Protein AF-A0A1E1WRV1-F1 (afdb_monomer)

InterPro domains:
  IPR008139 Saposin B type domain [PS50015] (84-168)
  IPR008139 Saposin B type domain [SM00741] (86-164)
  IPR011001 Saposin-like [SSF47862] (85-167)

Sequence (232 aa):
DDWNVTTAPRNEEPLFLPSNFTHKLPPTANETELIAHMAALKRNYSRLLWDSDKSTNLPLFVEKALKLLNLKQVYYEVEHSVMSKVSCTACKAGAGLLQHYIKLGKSKEEINKMIYQFCVSLKIQSARVCEGITRLFGTEVIYVLKRVTIGPDEICSFVIGDACGDVYNPYHEWEVAFPPVPKPTIEPLQAPMDKAPTFKVLQISDTHFDPYYAEGANAECNEPLCCRASSE

pLDDT: mean 78.04, std 18.12, range [34.97, 96.31]

Organism: Pectinophora gossypiella (NCBI:txid13191)

Nearest PDB structures (foldseek):
  5fic-assembly4_D  TM=6.895E-01  e=6.424E-05  Mus musculus
  5fi9-assembly1_A  TM=4.432E-01  e=1.055E-03  Mus musculus
  1sn6-assembly1_A  TM=4.834E-01  e=1.802E-01  Homo sapiens

Structure (mmCIF, N/CA/C/O backbone):
data_AF-A0A1E1WRV1-F1
#
_entry.id   AF-A0A1E1WRV1-F1
#
loop_
_atom_site.group_PDB
_atom_site.id
_atom_site.type_symbol
_atom_site.label_atom_id
_atom_site.label_alt_id
_atom_site.label_comp_id
_atom_site.label_asym_id
_atom_site.label_entity_id
_atom_site.label_seq_id
_atom_site.pdbx_PDB_ins_code
_atom_site.Cartn_x
_atom_site.Cartn_y
_atom_site.Cartn_z
_atom_site.occupancy
_atom_site.B_iso_or_equiv
_atom_site.auth_seq_id
_atom_site.auth_comp_id
_atom_site.auth_asym_id
_atom_site.auth_atom_id
_atom_site.pdbx_PDB_model_num
ATOM 1 N N . ASP A 1 1 ? -2.638 -11.072 -44.018 1.00 47.41 1 ASP A N 1
ATOM 2 C CA . ASP A 1 1 ? -1.554 -11.312 -43.050 1.00 47.41 1 ASP A CA 1
ATOM 3 C C . ASP A 1 1 ? -0.920 -12.671 -43.297 1.00 47.41 1 ASP A C 1
ATOM 5 O O . ASP A 1 1 ? -1.309 -13.657 -42.690 1.00 47.41 1 ASP A O 1
ATOM 9 N N . ASP A 1 2 ? 0.043 -12.725 -44.220 1.00 51.59 2 ASP A N 1
ATOM 10 C CA . ASP A 1 2 ? 0.758 -13.953 -44.615 1.00 51.59 2 ASP A CA 1
ATOM 11 C C . ASP A 1 2 ? 2.046 -14.138 -43.795 1.00 51.59 2 ASP A C 1
ATOM 13 O O . ASP A 1 2 ? 3.133 -14.375 -44.325 1.00 51.59 2 ASP A O 1
ATOM 17 N N . TRP A 1 3 ? 1.954 -13.961 -42.476 1.00 45.44 3 TRP A N 1
ATOM 18 C CA . TRP A 1 3 ? 3.110 -14.124 -41.600 1.00 45.44 3 TRP A CA 1
ATOM 19 C C . TRP A 1 3 ? 3.314 -15.606 -41.267 1.00 45.44 3 TRP A C 1
ATOM 21 O O . TRP A 1 3 ? 2.541 -16.200 -40.518 1.00 45.44 3 TRP A O 1
ATOM 31 N N . ASN A 1 4 ? 4.368 -16.206 -41.827 1.00 54.84 4 ASN A N 1
ATOM 32 C CA . ASN A 1 4 ? 4.751 -17.591 -41.571 1.00 54.84 4 ASN A CA 1
ATOM 33 C C . ASN A 1 4 ? 6.066 -17.658 -40.776 1.00 54.84 4 ASN A C 1
ATOM 35 O O . ASN A 1 4 ? 7.136 -17.277 -41.251 1.00 54.84 4 ASN A O 1
ATOM 39 N N . VAL A 1 5 ? 5.997 -18.196 -39.556 1.00 54.97 5 VAL A N 1
ATOM 40 C CA . VAL A 1 5 ? 7.135 -18.322 -38.628 1.00 54.97 5 VAL A CA 1
ATOM 41 C C . VAL A 1 5 ? 8.272 -19.210 -39.163 1.00 54.97 5 VAL A C 1
ATOM 43 O O . VAL A 1 5 ? 9.385 -19.186 -38.629 1.00 54.97 5 VAL A O 1
ATOM 46 N N . THR A 1 6 ? 8.021 -20.008 -40.206 1.00 60.28 6 THR A N 1
ATOM 47 C CA . THR A 1 6 ? 9.015 -20.917 -40.795 1.00 60.28 6 THR A CA 1
ATOM 48 C C . THR A 1 6 ? 9.851 -20.293 -41.910 1.00 60.28 6 THR A C 1
ATOM 50 O O . THR A 1 6 ? 10.854 -20.890 -42.284 1.00 60.28 6 THR A O 1
ATOM 53 N N . THR A 1 7 ? 9.473 -19.130 -42.454 1.00 57.50 7 THR A N 1
ATOM 54 C CA . THR A 1 7 ? 10.117 -18.557 -43.656 1.00 57.50 7 THR A CA 1
ATOM 55 C C . THR A 1 7 ? 11.122 -17.442 -43.365 1.00 57.50 7 THR A C 1
ATOM 57 O O . THR A 1 7 ? 11.807 -16.989 -44.279 1.00 57.50 7 THR A O 1
ATOM 60 N N . ALA A 1 8 ? 11.245 -16.989 -42.114 1.00 53.78 8 ALA A N 1
ATOM 61 C CA . ALA A 1 8 ? 12.262 -16.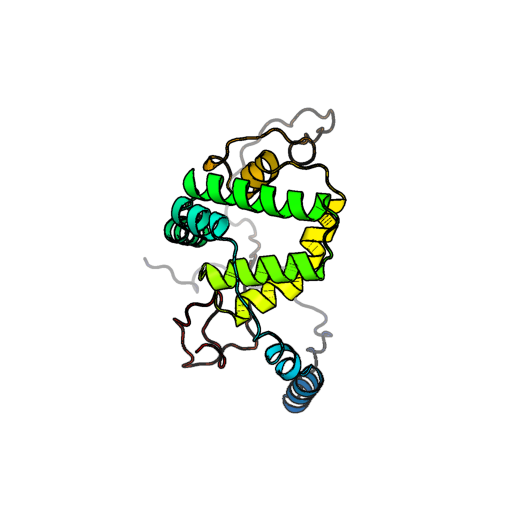011 -41.733 1.00 53.78 8 ALA A CA 1
ATOM 62 C C . ALA A 1 8 ? 13.636 -16.696 -41.584 1.00 53.78 8 ALA A C 1
ATOM 64 O O . ALA A 1 8 ? 13.713 -17.706 -40.878 1.00 53.78 8 ALA A O 1
ATOM 65 N N . PRO A 1 9 ? 14.724 -16.161 -42.178 1.00 52.59 9 PRO A N 1
ATOM 66 C CA . PRO A 1 9 ? 16.069 -16.678 -41.953 1.00 52.59 9 PRO A CA 1
ATOM 67 C C . PRO A 1 9 ? 16.394 -16.558 -40.462 1.00 52.59 9 PRO A C 1
ATOM 69 O O . PRO A 1 9 ? 16.554 -15.464 -39.920 1.00 52.59 9 PRO A O 1
ATOM 72 N N . ARG A 1 10 ? 16.421 -17.697 -39.769 1.00 55.97 10 ARG A N 1
ATOM 73 C CA . ARG A 1 10 ? 16.893 -17.785 -38.391 1.00 55.97 10 ARG A CA 1
ATOM 74 C C . ARG A 1 10 ? 18.400 -17.993 -38.462 1.00 55.97 10 ARG A C 1
ATOM 76 O O . ARG A 1 10 ? 18.855 -18.814 -39.250 1.00 55.97 10 ARG A O 1
ATOM 83 N N . ASN A 1 11 ? 19.169 -17.300 -37.624 1.00 51.38 11 ASN A N 1
ATOM 84 C CA . ASN A 1 11 ? 20.437 -17.881 -37.189 1.00 51.38 11 ASN A CA 1
ATOM 85 C C . ASN A 1 11 ? 20.065 -19.209 -36.515 1.00 51.38 11 ASN A C 1
ATOM 87 O O . ASN A 1 11 ? 19.487 -19.204 -35.428 1.00 51.38 11 ASN A O 1
ATOM 91 N N . GLU A 1 12 ? 20.254 -20.319 -37.229 1.00 55.88 12 GLU A N 1
ATOM 92 C CA . GLU A 1 12 ? 19.939 -21.671 -36.747 1.00 55.88 12 GLU A CA 1
ATOM 93 C C . GLU A 1 12 ? 20.900 -22.101 -35.640 1.00 55.88 12 GLU A C 1
ATOM 95 O O . GLU A 1 12 ? 20.563 -22.945 -34.813 1.00 55.88 12 GLU A O 1
ATOM 100 N N . GLU A 1 13 ? 22.061 -21.453 -35.570 1.00 56.25 13 GLU A N 1
ATOM 101 C CA . GLU A 1 13 ? 23.016 -21.627 -34.493 1.00 56.25 13 GLU A CA 1
ATOM 102 C C . GLU A 1 13 ? 22.776 -20.576 -33.402 1.00 56.25 13 GLU A C 1
ATOM 104 O O . GLU A 1 13 ? 22.938 -19.370 -33.639 1.00 56.25 13 GLU A O 1
ATOM 109 N N . PRO A 1 14 ? 22.372 -20.990 -32.190 1.00 56.09 14 PRO A N 1
ATOM 110 C CA . PRO A 1 14 ? 22.325 -20.074 -31.069 1.00 56.09 14 PRO A CA 1
ATOM 111 C C . PRO A 1 14 ? 23.757 -19.620 -30.745 1.00 56.09 14 PRO A C 1
ATOM 113 O O . PRO A 1 14 ? 24.638 -20.443 -30.513 1.00 56.09 14 PRO A O 1
ATOM 116 N N . LEU A 1 15 ? 23.977 -18.300 -30.670 1.00 56.47 15 LEU A N 1
ATOM 117 C CA . LEU A 1 15 ? 25.248 -17.684 -30.235 1.00 56.47 15 LEU A CA 1
ATOM 118 C C . LEU A 1 15 ? 25.742 -18.219 -28.878 1.00 56.47 15 LEU A C 1
ATOM 120 O O . LEU A 1 15 ? 26.930 -18.154 -28.578 1.00 56.47 15 LEU A O 1
ATOM 124 N N . PHE A 1 16 ? 24.823 -18.756 -28.074 1.00 49.81 16 PHE A N 1
ATOM 125 C CA . PHE A 1 16 ? 25.100 -19.511 -26.864 1.00 49.81 16 PHE A CA 1
ATOM 126 C C . PHE A 1 16 ? 24.517 -20.914 -26.992 1.00 49.81 16 PHE A C 1
ATOM 128 O O . PHE A 1 16 ? 23.3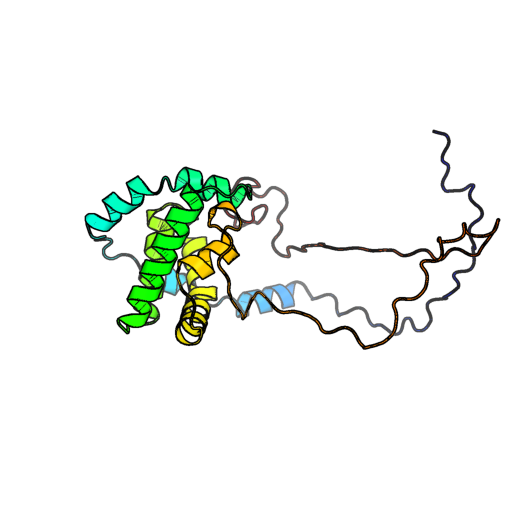02 -21.101 -26.935 1.00 49.81 16 PHE A O 1
ATOM 135 N N . LEU A 1 17 ? 25.390 -21.910 -27.107 1.00 62.19 17 LEU A N 1
ATOM 136 C CA . LEU A 1 17 ? 25.021 -23.299 -26.877 1.00 62.19 17 LEU A CA 1
ATOM 137 C C . LEU A 1 17 ? 24.972 -23.518 -25.359 1.00 62.19 17 LEU A C 1
ATOM 139 O O . LEU A 1 17 ? 26.001 -23.330 -24.697 1.00 62.19 17 LEU A O 1
ATOM 143 N N . PRO A 1 18 ? 23.815 -23.892 -24.780 1.00 60.12 18 PRO A N 1
ATOM 144 C CA . PRO A 1 18 ? 23.755 -24.285 -23.382 1.00 60.12 18 PRO A CA 1
ATOM 145 C C . PRO A 1 18 ? 24.758 -25.419 -23.163 1.00 60.12 18 PRO A C 1
ATOM 147 O O . PRO A 1 18 ? 24.666 -26.482 -23.775 1.00 60.12 18 PRO A O 1
ATOM 150 N N . SER A 1 19 ? 25.753 -25.167 -22.325 1.00 67.69 19 SER A N 1
ATOM 151 C CA . SER A 1 19 ? 26.746 -26.147 -21.898 1.00 67.69 19 SER A CA 1
ATOM 152 C C . SER A 1 19 ? 26.619 -26.310 -20.387 1.00 67.69 19 SER A C 1
ATOM 154 O O . SER A 1 19 ? 26.141 -25.406 -19.705 1.00 67.69 19 SER A O 1
ATOM 156 N N . ASN A 1 20 ? 26.991 -27.480 -19.863 1.00 58.69 20 ASN A N 1
ATOM 157 C CA . ASN A 1 20 ? 26.715 -27.882 -18.479 1.00 58.69 20 ASN A CA 1
ATOM 158 C C . ASN A 1 20 ? 25.215 -27.942 -18.128 1.00 58.69 20 ASN A C 1
ATOM 160 O O . ASN A 1 20 ? 24.709 -27.191 -17.297 1.00 58.69 20 ASN A O 1
ATOM 164 N N . PHE A 1 21 ? 24.529 -28.973 -18.631 1.00 62.78 21 PHE A N 1
ATOM 165 C CA . PHE A 1 21 ? 23.282 -29.486 -18.036 1.00 62.78 21 PHE A CA 1
ATOM 166 C C . PHE A 1 21 ? 23.540 -30.197 -16.688 1.00 62.78 21 PHE A C 1
ATOM 168 O O . PHE A 1 21 ? 22.979 -31.248 -16.397 1.00 62.78 21 PHE A O 1
ATOM 175 N N . THR A 1 22 ? 24.446 -29.662 -15.868 1.00 60.47 22 THR A N 1
ATOM 176 C CA . THR A 1 22 ? 24.806 -30.202 -14.549 1.00 60.47 22 THR A CA 1
ATOM 177 C C . THR A 1 22 ? 23.826 -29.771 -13.465 1.00 60.47 22 THR A C 1
ATOM 179 O O . THR A 1 22 ? 23.917 -30.246 -12.331 1.00 60.47 22 THR A O 1
ATOM 182 N N . HIS A 1 23 ? 22.863 -28.908 -13.805 1.00 57.75 23 HIS A N 1
ATOM 183 C CA . HIS A 1 23 ? 21.713 -28.650 -12.960 1.00 57.75 23 HIS A CA 1
ATOM 184 C C . HIS A 1 23 ? 20.927 -29.949 -12.787 1.00 57.75 23 HIS A C 1
ATOM 186 O O . HIS A 1 23 ? 20.134 -30.348 -13.639 1.00 57.75 23 HIS A O 1
ATOM 192 N N . LYS A 1 24 ? 21.124 -30.602 -11.638 1.00 62.03 24 LYS A N 1
ATOM 193 C CA . LYS A 1 24 ? 20.093 -31.480 -11.100 1.00 62.03 24 LYS A CA 1
ATOM 194 C C . LYS A 1 24 ? 18.839 -30.628 -10.976 1.00 62.03 24 LYS A C 1
ATOM 196 O O . LYS A 1 24 ? 18.858 -29.607 -10.284 1.00 62.03 24 LYS A O 1
ATOM 201 N N . LEU A 1 25 ? 17.773 -31.048 -11.656 1.00 55.47 25 LEU A N 1
ATOM 202 C CA . LEU A 1 25 ? 16.438 -30.566 -11.337 1.00 55.47 25 LEU A CA 1
ATOM 203 C C . LEU A 1 25 ? 16.276 -30.667 -9.812 1.00 55.47 25 LEU A C 1
ATOM 205 O O . LEU A 1 25 ? 16.745 -31.657 -9.228 1.00 55.47 25 LEU A O 1
ATOM 209 N N . PRO A 1 26 ? 15.683 -29.657 -9.152 1.00 52.34 26 PRO A N 1
ATOM 210 C CA . PRO A 1 26 ? 15.318 -29.814 -7.756 1.00 52.34 26 PRO A CA 1
ATOM 211 C C . PRO A 1 26 ? 14.536 -31.126 -7.627 1.00 52.34 26 PRO A C 1
ATOM 213 O O . PRO A 1 26 ? 13.773 -31.457 -8.544 1.00 52.34 26 PRO A O 1
ATOM 216 N N . PRO A 1 27 ? 14.773 -31.915 -6.563 1.00 55.94 27 PRO A N 1
ATOM 217 C CA . PRO A 1 27 ? 14.038 -33.152 -6.369 1.00 55.94 27 PRO A CA 1
ATOM 218 C C . PRO A 1 27 ? 12.554 -32.838 -6.534 1.00 55.94 27 PRO A C 1
ATOM 220 O O . PRO A 1 27 ? 12.055 -31.892 -5.922 1.00 55.94 27 PRO A O 1
ATOM 223 N N . THR A 1 28 ? 11.870 -33.583 -7.405 1.00 52.59 28 THR A N 1
ATOM 224 C CA . THR A 1 28 ? 10.409 -33.581 -7.437 1.00 52.59 28 THR A CA 1
ATOM 225 C C . THR A 1 28 ? 9.978 -33.830 -6.008 1.00 52.59 28 THR A C 1
ATOM 227 O O . THR A 1 28 ? 10.295 -34.894 -5.467 1.00 52.59 28 THR A O 1
ATOM 230 N N . ALA A 1 29 ? 9.372 -32.824 -5.373 1.00 51.41 29 ALA A N 1
ATOM 231 C CA . ALA A 1 29 ? 8.861 -32.983 -4.028 1.00 51.41 29 ALA A CA 1
ATOM 232 C C . ALA A 1 29 ? 7.961 -34.212 -4.077 1.00 51.41 29 ALA A C 1
ATOM 234 O O . ALA A 1 29 ? 7.006 -34.251 -4.853 1.00 51.41 29 ALA A O 1
ATOM 235 N N . ASN A 1 30 ? 8.330 -35.255 -3.335 1.00 58.69 30 ASN A N 1
ATOM 236 C CA . ASN A 1 30 ? 7.461 -36.402 -3.197 1.00 58.69 30 ASN A CA 1
ATOM 237 C C . ASN A 1 30 ? 6.176 -35.829 -2.595 1.00 58.69 30 ASN A C 1
ATOM 239 O O . ASN A 1 30 ? 6.245 -35.199 -1.539 1.00 58.69 30 ASN A O 1
ATOM 243 N N . GLU A 1 31 ? 5.041 -35.929 -3.290 1.00 59.19 31 GLU A N 1
ATOM 244 C CA . GLU A 1 31 ? 3.797 -35.259 -2.876 1.00 59.19 31 GLU A CA 1
ATOM 245 C C . GLU A 1 31 ? 3.469 -35.573 -1.412 1.00 59.19 31 GLU A C 1
ATOM 247 O O . GLU A 1 31 ? 3.010 -34.717 -0.664 1.00 59.19 31 GLU A O 1
ATOM 252 N N . THR A 1 32 ? 3.829 -36.775 -0.966 1.00 61.16 32 THR A N 1
ATOM 253 C CA . THR A 1 32 ? 3.736 -37.226 0.425 1.00 61.16 32 THR A CA 1
ATOM 254 C C . THR A 1 32 ? 4.588 -36.423 1.413 1.00 61.16 32 THR A C 1
ATOM 256 O O . THR A 1 32 ? 4.124 -36.159 2.518 1.00 61.16 32 THR A O 1
ATOM 259 N N . GLU A 1 33 ? 5.794 -35.994 1.044 1.00 63.47 33 GLU A N 1
ATOM 260 C CA . GLU A 1 33 ? 6.686 -35.187 1.884 1.00 63.47 33 GLU A CA 1
ATOM 261 C C . GLU A 1 33 ? 6.249 -33.717 1.920 1.00 63.47 33 GLU A C 1
ATOM 263 O O . GLU A 1 33 ? 6.252 -33.110 2.988 1.00 63.47 33 GLU A O 1
ATOM 268 N N . LEU A 1 34 ? 5.765 -33.168 0.797 1.00 60.75 34 LEU A N 1
ATOM 269 C CA . LEU A 1 34 ? 5.137 -31.842 0.760 1.00 60.75 34 LEU A CA 1
ATOM 270 C C . LEU A 1 34 ? 3.867 -31.819 1.620 1.00 60.75 34 LEU A C 1
ATOM 272 O O . LEU A 1 34 ? 3.713 -30.940 2.464 1.00 60.75 34 LEU A O 1
ATOM 276 N N . ILE A 1 35 ? 2.993 -32.819 1.474 1.00 58.47 35 ILE A N 1
ATOM 277 C CA . ILE A 1 35 ? 1.776 -32.963 2.282 1.00 58.47 35 ILE A CA 1
ATOM 278 C C . ILE A 1 35 ? 2.128 -33.161 3.762 1.00 58.47 35 ILE A C 1
ATOM 280 O O . ILE A 1 35 ? 1.486 -32.557 4.622 1.00 58.47 35 ILE A O 1
ATOM 284 N N . ALA A 1 36 ? 3.165 -33.938 4.085 1.00 62.53 36 ALA A N 1
ATOM 285 C CA . ALA A 1 36 ? 3.636 -34.113 5.458 1.00 62.53 36 ALA A CA 1
ATOM 286 C C . ALA A 1 36 ? 4.232 -32.820 6.041 1.00 62.53 36 ALA A C 1
ATOM 288 O O . ALA A 1 36 ? 3.945 -32.480 7.188 1.00 62.53 36 ALA A O 1
ATOM 289 N N . HIS A 1 37 ? 4.997 -32.057 5.255 1.00 58.31 37 HIS A N 1
ATOM 290 C CA . HIS A 1 37 ? 5.556 -30.770 5.667 1.00 58.31 37 HIS A CA 1
ATOM 291 C C . HIS A 1 37 ? 4.454 -29.717 5.844 1.00 58.31 37 HIS A C 1
ATOM 293 O O . HIS A 1 37 ? 4.471 -28.950 6.804 1.00 58.31 37 HIS A O 1
ATOM 299 N N . MET A 1 38 ? 3.432 -29.723 4.985 1.00 53.94 38 MET A N 1
ATOM 300 C CA . MET A 1 38 ? 2.230 -28.899 5.136 1.00 53.94 38 MET A CA 1
ATOM 301 C C . MET A 1 38 ? 1.396 -29.322 6.352 1.00 53.94 38 MET A C 1
ATOM 303 O O . MET A 1 38 ? 0.871 -28.463 7.057 1.00 53.94 38 MET A O 1
ATOM 307 N N . ALA A 1 39 ? 1.311 -30.621 6.655 1.00 58.03 39 ALA A N 1
ATOM 308 C CA . ALA A 1 39 ? 0.660 -31.134 7.859 1.00 58.03 39 ALA A CA 1
ATOM 309 C C . ALA A 1 39 ? 1.433 -30.772 9.139 1.00 58.03 39 ALA A C 1
ATOM 311 O O . ALA A 1 39 ? 0.809 -30.436 10.142 1.00 58.03 39 ALA A O 1
ATOM 312 N N . ALA A 1 40 ? 2.769 -30.760 9.102 1.00 55.34 40 ALA A N 1
ATOM 313 C CA . ALA A 1 40 ? 3.616 -30.287 10.199 1.00 55.34 40 ALA A CA 1
ATOM 314 C C . ALA A 1 40 ? 3.555 -28.755 10.368 1.00 55.34 40 ALA A C 1
ATOM 316 O O . ALA A 1 40 ? 3.615 -28.245 11.487 1.00 55.34 40 ALA A O 1
ATOM 317 N N . LEU A 1 41 ? 3.371 -28.018 9.265 1.00 50.88 41 LEU A N 1
ATOM 318 C CA . LEU A 1 41 ? 3.139 -26.570 9.241 1.00 50.88 41 LEU A CA 1
ATOM 319 C C . LEU A 1 41 ? 1.696 -26.168 9.571 1.00 50.88 41 LEU A C 1
ATOM 321 O O . LEU A 1 41 ? 1.441 -24.969 9.727 1.00 50.88 41 LEU A O 1
ATOM 325 N N . LYS A 1 42 ? 0.764 -27.119 9.760 1.00 43.78 42 LYS A N 1
ATOM 326 C CA . LYS A 1 42 ? -0.523 -26.853 10.421 1.00 43.78 42 LYS A CA 1
ATOM 327 C C . LYS A 1 42 ? -0.266 -26.503 11.889 1.00 43.78 42 LYS A C 1
ATOM 329 O O . LYS A 1 42 ? -0.570 -27.260 12.809 1.00 43.78 42 LYS A O 1
ATOM 334 N N . ARG A 1 43 ? 0.236 -25.291 12.134 1.00 49.34 43 ARG A N 1
ATOM 335 C CA . ARG A 1 43 ? -0.050 -24.594 13.384 1.00 49.34 43 ARG A CA 1
ATOM 336 C C . ARG A 1 43 ? -1.564 -24.588 13.531 1.00 49.34 43 ARG A C 1
ATOM 338 O O . ARG A 1 43 ? -2.294 -24.273 12.595 1.00 49.34 43 ARG A O 1
ATOM 345 N N . ASN A 1 44 ? -2.022 -25.000 14.703 1.00 42.50 44 ASN A N 1
ATOM 346 C CA . ASN A 1 44 ? -3.428 -25.188 15.019 1.00 42.50 44 ASN A CA 1
ATOM 347 C C . ASN A 1 44 ? -4.114 -23.811 15.169 1.00 42.50 44 ASN A C 1
ATOM 349 O O . ASN A 1 44 ? -4.450 -23.390 16.274 1.00 42.50 44 ASN A O 1
ATOM 353 N N . TYR A 1 45 ? -4.284 -23.080 14.059 1.00 41.91 45 TYR A N 1
ATOM 354 C CA . TYR A 1 45 ? -5.007 -21.800 13.986 1.00 41.91 45 TYR A CA 1
ATOM 355 C C . TYR A 1 45 ? -6.458 -21.934 14.470 1.00 41.91 45 TYR A C 1
ATOM 357 O O . TYR A 1 45 ? -7.044 -20.977 14.964 1.00 41.91 45 TYR A O 1
ATOM 365 N N . SER A 1 46 ? -6.988 -23.156 14.443 1.00 40.00 46 SER A N 1
ATOM 366 C CA . SER A 1 46 ? -8.268 -23.570 15.011 1.00 40.00 46 SER A CA 1
ATOM 367 C C . SER A 1 46 ? -8.439 -23.172 16.482 1.00 40.00 46 SER A C 1
ATOM 369 O O . SER A 1 46 ? -9.553 -22.883 16.889 1.00 40.00 4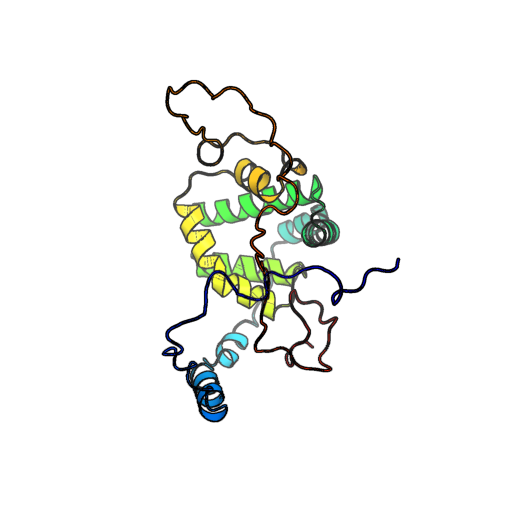6 SER A O 1
ATOM 371 N N . ARG A 1 47 ? -7.371 -23.127 17.297 1.00 39.72 47 ARG A N 1
ATOM 372 C CA . ARG A 1 47 ? -7.476 -22.694 18.708 1.00 39.72 47 ARG A CA 1
ATOM 373 C C . ARG A 1 47 ? -7.468 -21.177 18.897 1.00 39.72 47 ARG A C 1
ATOM 375 O O . ARG A 1 47 ? -7.936 -20.720 19.930 1.00 39.72 47 ARG A O 1
ATOM 382 N N . LEU A 1 48 ? -6.963 -20.410 17.929 1.00 40.09 48 LEU A N 1
ATOM 383 C CA . LEU A 1 48 ? -6.959 -18.943 17.991 1.00 40.09 48 LEU A CA 1
ATOM 384 C C . LEU A 1 48 ? -8.318 -18.356 17.569 1.00 40.09 48 LEU A C 1
ATOM 386 O O . LEU A 1 48 ? -8.719 -17.309 18.063 1.00 40.09 48 LEU A O 1
ATOM 390 N N . LEU A 1 49 ? -9.050 -19.082 16.718 1.00 42.50 49 LEU A N 1
ATOM 391 C CA . LEU A 1 49 ? -10.370 -18.708 16.201 1.00 42.50 49 LEU A CA 1
ATOM 392 C C . LEU A 1 49 ? -11.507 -18.767 17.241 1.00 42.50 49 LEU A C 1
ATOM 394 O O . LEU A 1 49 ? -12.560 -18.185 17.011 1.00 42.50 49 LEU A O 1
ATOM 398 N N . TRP A 1 50 ? -11.318 -19.442 18.382 1.00 35.16 50 TRP A N 1
ATOM 399 C CA . TRP A 1 50 ? -12.397 -19.694 19.352 1.00 35.16 50 TRP A CA 1
ATOM 400 C C . TRP A 1 50 ? -12.445 -18.742 20.558 1.00 35.16 50 TRP A C 1
ATOM 402 O O . TRP A 1 50 ? -13.349 -18.876 21.377 1.00 35.16 50 TRP A O 1
ATOM 412 N N . ASP A 1 51 ? -11.530 -17.772 20.675 1.00 34.97 51 ASP A N 1
ATOM 413 C CA . ASP A 1 51 ? -11.453 -16.889 21.859 1.00 34.97 51 ASP A CA 1
ATOM 414 C C . ASP A 1 51 ? -11.916 -15.436 21.602 1.00 34.97 51 ASP A C 1
ATOM 416 O O . ASP A 1 51 ? -11.775 -14.565 22.459 1.00 34.97 51 ASP A O 1
ATOM 420 N N . SER A 1 52 ? -12.485 -15.136 20.423 1.00 36.62 52 SER A N 1
ATOM 421 C CA . SER A 1 52 ? -12.893 -13.762 20.063 1.00 36.62 52 SER A CA 1
ATOM 422 C C . SER A 1 52 ? -14.367 -13.426 20.333 1.00 36.62 52 SER A C 1
ATOM 424 O O . SER A 1 52 ? -14.757 -12.263 20.176 1.00 36.62 52 SER A O 1
ATOM 426 N N . ASP A 1 53 ? -15.188 -14.372 20.786 1.00 39.69 53 ASP A N 1
ATOM 427 C CA . ASP A 1 53 ? -16.583 -14.090 21.133 1.00 39.69 53 ASP A CA 1
ATOM 428 C C . ASP A 1 53 ? -16.693 -13.545 22.558 1.00 39.69 53 ASP A C 1
ATOM 430 O O . ASP A 1 53 ? -17.050 -14.249 23.503 1.00 39.69 53 ASP A O 1
ATOM 434 N N . LYS A 1 54 ? -16.386 -12.251 22.711 1.00 36.28 54 LYS A N 1
ATOM 435 C CA . LYS A 1 54 ? -17.002 -11.384 23.728 1.00 36.28 54 LYS A CA 1
ATOM 436 C C . LYS A 1 54 ? -16.777 -9.896 23.423 1.00 36.28 54 LYS A C 1
ATOM 438 O O . LYS A 1 54 ? -15.657 -9.390 23.453 1.00 36.28 54 LYS A O 1
ATOM 443 N N . SER A 1 55 ? -17.918 -9.239 23.197 1.00 37.22 55 SER A N 1
ATOM 444 C CA . SER A 1 55 ? -18.232 -7.803 23.276 1.00 37.22 55 SER A CA 1
ATOM 445 C C . SER A 1 55 ? -17.626 -6.836 22.242 1.00 37.22 55 SER A C 1
ATOM 447 O O . SER A 1 55 ? -16.612 -6.173 22.450 1.00 37.22 55 SER A O 1
ATOM 449 N N . THR A 1 56 ? -18.376 -6.603 21.164 1.00 42.09 56 THR A N 1
ATOM 450 C CA . THR A 1 56 ? -18.325 -5.357 20.384 1.00 42.09 56 THR A CA 1
ATOM 451 C C . THR A 1 56 ? -19.261 -4.318 21.009 1.00 42.09 56 THR A C 1
ATOM 453 O O . THR A 1 56 ? -20.412 -4.189 20.610 1.00 42.09 56 THR A O 1
ATOM 456 N N . ASN A 1 57 ? -18.773 -3.568 22.000 1.00 44.16 57 ASN A N 1
ATOM 457 C CA . ASN A 1 57 ? -19.352 -2.268 22.359 1.00 44.16 57 ASN A CA 1
ATOM 458 C C . ASN A 1 57 ? -18.465 -1.185 21.744 1.00 44.16 57 ASN A C 1
ATOM 460 O O . ASN A 1 57 ? -17.559 -0.665 22.396 1.00 44.16 57 ASN A O 1
ATOM 464 N N . LEU A 1 58 ? -18.676 -0.897 20.460 1.00 51.41 58 LEU A N 1
ATOM 465 C CA . LEU A 1 58 ? -18.007 0.223 19.812 1.00 51.41 58 LEU A CA 1
ATOM 466 C C . LEU A 1 58 ? -18.640 1.528 20.337 1.00 51.41 58 LEU A C 1
ATOM 468 O O . LEU A 1 58 ? -19.867 1.615 20.402 1.00 51.41 58 LEU A O 1
ATOM 472 N N . PRO A 1 59 ? -17.862 2.545 20.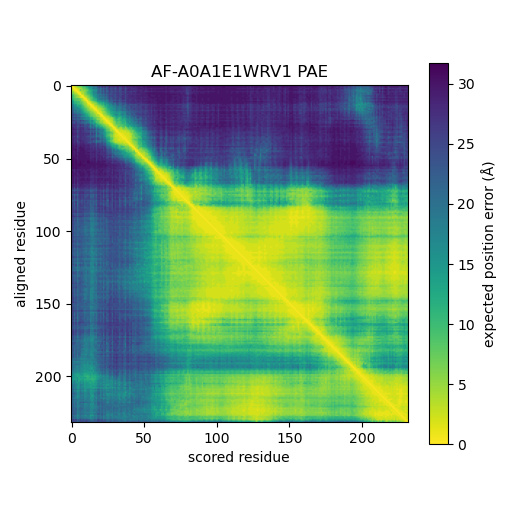740 1.00 53.94 59 PRO A N 1
ATOM 473 C CA . PRO A 1 59 ? -18.436 3.801 21.212 1.00 53.94 59 PRO A CA 1
ATOM 474 C C . PRO A 1 59 ? -19.326 4.460 20.143 1.00 53.94 59 PRO A C 1
ATOM 476 O O . PRO A 1 59 ? -18.936 4.545 18.980 1.00 53.94 59 PRO A O 1
ATOM 479 N N . LEU A 1 60 ? -20.480 5.007 20.542 1.00 46.44 60 LEU A N 1
ATOM 480 C CA . LEU A 1 60 ? -21.480 5.663 19.670 1.00 46.44 60 LEU A CA 1
ATOM 481 C C . LEU A 1 60 ? -20.914 6.738 18.720 1.00 46.44 60 LEU A C 1
ATOM 483 O O . LEU A 1 60 ? -21.484 7.006 17.661 1.00 46.44 60 LEU A O 1
ATOM 487 N N . PHE A 1 61 ? -19.802 7.382 19.086 1.00 51.84 61 PHE A N 1
ATOM 488 C CA . PHE A 1 61 ? -19.147 8.363 18.217 1.00 51.84 61 PHE A CA 1
ATOM 489 C C . PHE A 1 61 ? -18.473 7.705 17.007 1.00 51.84 61 PHE A C 1
ATOM 491 O O . PHE A 1 61 ? -18.450 8.295 15.929 1.00 51.84 61 PHE A O 1
ATOM 498 N N . VAL A 1 62 ? -17.974 6.476 17.168 1.00 51.56 62 VAL A N 1
ATOM 499 C CA . VAL A 1 62 ? -17.347 5.713 16.091 1.00 51.56 62 VAL A CA 1
ATOM 500 C C . VAL A 1 62 ? -18.421 5.314 15.088 1.00 51.56 62 VAL A C 1
ATOM 502 O O . VAL A 1 62 ? -18.281 5.660 13.928 1.00 51.56 62 VAL A O 1
ATOM 505 N N . GLU A 1 63 ? -19.559 4.747 15.505 1.00 51.03 63 GLU A N 1
ATOM 506 C CA . GLU A 1 63 ? -20.675 4.436 14.586 1.00 51.03 63 GLU A CA 1
ATOM 507 C C . GLU A 1 63 ? -21.129 5.637 13.736 1.00 51.03 63 GLU A C 1
ATOM 509 O O . GLU A 1 63 ? -21.387 5.499 12.537 1.00 51.03 63 GLU A O 1
ATOM 514 N N . LYS A 1 64 ? -21.193 6.837 14.330 1.00 53.88 64 LYS A N 1
ATOM 515 C CA . LYS A 1 64 ? -21.514 8.069 13.594 1.00 53.88 64 LYS A CA 1
ATOM 516 C C . LYS A 1 64 ? -20.410 8.473 12.615 1.00 53.88 64 LYS A C 1
ATOM 518 O O . LYS A 1 64 ? -20.726 8.875 11.498 1.00 53.88 64 LYS A O 1
ATOM 523 N N . ALA A 1 65 ? -19.141 8.336 12.999 1.00 55.84 65 ALA A N 1
ATOM 524 C CA . ALA A 1 65 ? -18.003 8.598 12.119 1.00 55.84 65 ALA A CA 1
ATOM 525 C C . ALA A 1 65 ? -17.941 7.608 10.939 1.00 55.84 65 ALA A C 1
ATOM 527 O O . ALA A 1 65 ? -17.654 8.007 9.814 1.00 55.84 65 ALA A O 1
ATOM 528 N N . LEU A 1 66 ? -18.301 6.340 11.158 1.00 54.62 66 LEU A N 1
ATOM 529 C CA . LEU A 1 66 ? -18.329 5.302 10.122 1.00 54.62 66 LEU A CA 1
ATOM 530 C C . LEU A 1 66 ? -19.401 5.567 9.049 1.00 54.62 66 LEU A C 1
ATOM 532 O O . LEU A 1 66 ? -19.164 5.326 7.867 1.00 54.62 66 LEU A O 1
ATOM 536 N N . LYS A 1 67 ? -20.558 6.133 9.425 1.00 54.28 67 LYS A N 1
ATOM 537 C CA . LYS A 1 67 ? -21.578 6.600 8.463 1.00 54.28 67 LYS A CA 1
ATOM 538 C C . LYS A 1 67 ? -21.134 7.816 7.639 1.00 54.28 67 LYS A C 1
ATOM 540 O O . LYS A 1 67 ? -21.628 7.997 6.532 1.00 54.28 67 LYS A O 1
ATOM 545 N N . LEU A 1 68 ? -20.230 8.639 8.170 1.00 55.91 68 LEU A N 1
ATOM 546 C CA . LEU A 1 68 ? -19.767 9.886 7.548 1.00 55.91 68 LEU A CA 1
ATOM 547 C C . LEU A 1 68 ? -18.712 9.671 6.450 1.00 55.91 68 LEU A C 1
ATOM 549 O O . LEU A 1 68 ? -18.624 10.482 5.536 1.00 55.91 68 LEU A O 1
ATOM 553 N N . LEU A 1 69 ? -17.936 8.586 6.510 1.00 63.88 69 LEU A N 1
ATOM 554 C CA . LEU A 1 69 ? -16.796 8.349 5.610 1.00 63.88 69 LEU A CA 1
ATOM 555 C C . LEU A 1 69 ? -17.146 7.642 4.286 1.00 63.88 69 LEU A C 1
ATOM 557 O O . LEU A 1 69 ? -16.239 7.321 3.530 1.00 63.88 69 LEU A O 1
ATOM 561 N N . ASN A 1 70 ? -18.428 7.368 4.012 1.00 68.62 70 ASN A N 1
ATOM 562 C CA . ASN A 1 70 ? -18.911 6.611 2.843 1.00 68.62 70 ASN A CA 1
ATOM 563 C C . ASN A 1 70 ? -18.014 5.409 2.469 1.00 68.62 70 ASN A C 1
ATOM 565 O O . ASN A 1 70 ? -17.532 5.276 1.349 1.00 68.62 70 ASN A O 1
ATOM 569 N N . LEU A 1 71 ? -17.769 4.520 3.432 1.00 67.12 71 LEU A N 1
ATOM 570 C CA . LEU A 1 71 ? -16.758 3.458 3.330 1.00 67.12 71 LEU A CA 1
ATOM 571 C C . LEU A 1 71 ? -16.946 2.484 2.163 1.00 67.12 71 LEU A C 1
ATOM 573 O O . LEU A 1 71 ? -15.967 1.928 1.683 1.00 67.12 71 LEU A O 1
ATOM 577 N N . LYS A 1 72 ? -18.181 2.300 1.680 1.00 66.75 72 LYS A N 1
ATOM 578 C CA . LYS A 1 72 ? -18.438 1.522 0.458 1.00 66.75 72 LYS A CA 1
ATOM 579 C C . LYS A 1 72 ? -17.802 2.169 -0.768 1.00 66.75 72 LYS A C 1
ATOM 581 O 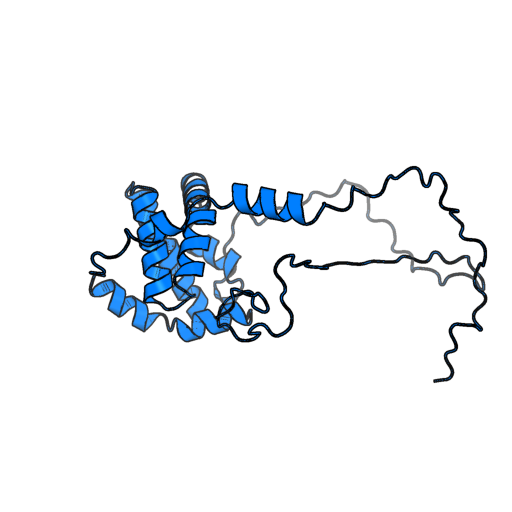O . LYS A 1 72 ? -17.225 1.472 -1.592 1.00 66.75 72 LYS A O 1
ATOM 586 N N . GLN A 1 73 ? -17.906 3.492 -0.866 1.00 72.12 73 GLN A N 1
ATOM 587 C CA . GLN A 1 73 ? -17.245 4.259 -1.912 1.00 72.12 73 GLN A CA 1
ATOM 588 C C . GLN A 1 73 ? -15.727 4.178 -1.743 1.00 72.12 73 GLN A C 1
ATOM 590 O O . GLN A 1 73 ? -15.049 3.876 -2.710 1.00 72.12 73 GLN A O 1
ATOM 595 N N . VAL A 1 74 ? -15.201 4.354 -0.525 1.00 72.75 74 VAL A N 1
ATOM 596 C CA . VAL A 1 74 ? -13.753 4.233 -0.256 1.00 72.75 74 VAL A CA 1
ATOM 597 C C . VAL A 1 74 ? -13.213 2.861 -0.659 1.00 72.75 74 VAL A C 1
ATOM 599 O O . VAL A 1 74 ? -12.176 2.776 -1.300 1.00 72.75 74 VAL A O 1
ATOM 602 N N . TYR A 1 75 ? -13.918 1.782 -0.316 1.00 70.19 75 TYR A N 1
ATOM 603 C CA . TYR A 1 75 ? -13.524 0.428 -0.702 1.00 70.19 75 TYR A CA 1
ATOM 604 C C . TYR A 1 75 ? -13.482 0.262 -2.224 1.00 70.19 75 TYR A C 1
ATOM 606 O O . TYR A 1 75 ? -12.466 -0.168 -2.761 1.00 70.19 75 TYR A O 1
ATOM 614 N N . TYR A 1 76 ? -14.554 0.665 -2.913 1.00 73.19 76 TYR A N 1
ATOM 615 C CA . TYR A 1 76 ? -14.625 0.619 -4.372 1.00 73.19 76 TYR A CA 1
ATOM 616 C C . TYR A 1 76 ? -13.491 1.425 -5.023 1.00 73.19 76 TYR A C 1
ATOM 618 O O . TYR A 1 76 ? -12.831 0.947 -5.940 1.00 73.19 76 TYR A O 1
ATOM 626 N N . GLU A 1 77 ? -13.237 2.631 -4.517 1.00 77.94 77 GLU A N 1
ATOM 627 C CA . GLU A 1 77 ? -12.158 3.517 -4.954 1.00 77.94 77 GLU A CA 1
ATOM 628 C C . GLU A 1 77 ? -10.777 2.873 -4.785 1.00 77.94 77 GLU A C 1
ATOM 630 O O . GLU A 1 77 ? -9.962 2.926 -5.703 1.00 77.94 77 GLU A O 1
ATOM 635 N N . VAL A 1 78 ? -10.526 2.206 -3.656 1.00 73.75 78 VAL A N 1
ATOM 636 C CA . VAL A 1 78 ? -9.270 1.486 -3.410 1.00 73.75 78 VAL A CA 1
ATOM 637 C C . VAL A 1 78 ? -9.110 0.285 -4.337 1.00 73.75 78 VAL A C 1
ATOM 639 O O . VAL A 1 78 ? -8.057 0.128 -4.949 1.00 73.75 78 VAL A O 1
ATOM 642 N N . GLU A 1 79 ? -10.149 -0.534 -4.483 1.00 71.56 79 GLU A N 1
ATOM 643 C CA . GLU A 1 79 ? -10.134 -1.731 -5.331 1.00 71.56 79 GLU A CA 1
ATOM 644 C C . GLU A 1 79 ? -9.896 -1.393 -6.809 1.00 71.56 79 GLU A C 1
ATOM 646 O O . GLU A 1 79 ? -9.125 -2.064 -7.491 1.00 71.56 79 GLU A O 1
ATOM 651 N N . HIS A 1 80 ? -10.498 -0.306 -7.292 1.00 74.50 80 HIS A N 1
ATOM 652 C CA . HIS A 1 80 ? -10.387 0.118 -8.687 1.00 74.50 80 HIS A CA 1
ATOM 653 C C . HIS A 1 80 ? -9.238 1.109 -8.915 1.00 74.50 80 HIS A C 1
ATOM 655 O O . HIS A 1 80 ? -9.084 1.620 -10.023 1.00 74.50 80 HIS A O 1
ATOM 661 N N . SER A 1 81 ? -8.430 1.393 -7.884 1.00 73.69 81 SER A N 1
ATOM 662 C CA . SER A 1 81 ? -7.353 2.394 -7.923 1.00 73.69 81 SER A CA 1
ATOM 663 C C . SER A 1 81 ? -7.826 3.794 -8.358 1.00 73.69 81 SER A C 1
ATOM 665 O O . SER A 1 81 ? -7.079 4.561 -8.962 1.00 73.69 81 SER A O 1
ATOM 667 N N . VAL A 1 82 ? -9.075 4.149 -8.042 1.00 78.69 82 VAL A N 1
ATOM 668 C CA . VAL A 1 82 ? -9.687 5.456 -8.318 1.00 78.69 82 VAL A CA 1
ATOM 669 C C . VAL A 1 82 ? -9.784 6.233 -7.010 1.00 78.69 82 VAL A C 1
ATOM 671 O O . VAL A 1 82 ? -10.804 6.202 -6.338 1.00 78.69 82 VAL A O 1
ATOM 674 N N . MET A 1 83 ? -8.723 6.935 -6.620 1.00 82.81 83 MET A N 1
ATOM 675 C CA . MET A 1 83 ? -8.693 7.670 -5.351 1.00 82.81 83 MET A CA 1
ATOM 676 C C . MET A 1 83 ? -9.486 8.985 -5.407 1.00 82.81 83 MET A C 1
ATOM 678 O O . MET A 1 83 ? -9.363 9.756 -6.358 1.00 82.81 83 MET A O 1
ATOM 682 N N . SER A 1 84 ? -10.263 9.290 -4.359 1.00 85.88 84 SER A N 1
ATOM 683 C CA . SER A 1 84 ? -10.996 10.560 -4.230 1.00 85.88 84 SER A CA 1
ATOM 684 C C . SER A 1 84 ? -10.762 11.277 -2.893 1.00 85.88 84 SER A C 1
ATOM 686 O O . SER A 1 84 ? -10.124 10.769 -1.966 1.00 85.88 84 SER A O 1
ATOM 688 N N . LYS A 1 85 ? -11.352 12.473 -2.751 1.00 85.94 85 LYS A N 1
ATOM 689 C CA . LYS A 1 85 ? -11.378 13.225 -1.483 1.00 85.94 85 LYS A CA 1
ATOM 690 C C . LYS A 1 85 ? -12.055 12.457 -0.339 1.00 85.94 85 LYS A C 1
ATOM 692 O O . LYS A 1 85 ? -11.755 12.713 0.830 1.00 85.94 85 LYS A O 1
ATOM 697 N N . VAL A 1 86 ? -12.958 11.525 -0.649 1.00 83.62 86 VAL A N 1
ATOM 698 C CA . VAL A 1 86 ? -13.611 10.668 0.352 1.00 83.62 86 VAL A CA 1
ATOM 699 C C . VAL A 1 86 ? -12.607 9.656 0.900 1.00 83.62 86 VAL A C 1
ATOM 701 O O . VAL A 1 86 ? -12.401 9.614 2.115 1.00 83.62 86 VAL A O 1
ATOM 704 N N . SER A 1 87 ? -11.904 8.936 0.018 1.00 83.12 87 SER A N 1
ATOM 705 C CA . SER A 1 87 ? -10.787 8.056 0.397 1.00 83.12 87 SER A CA 1
ATOM 706 C C . SER A 1 87 ? -9.710 8.806 1.174 1.00 83.12 87 SER A C 1
ATOM 708 O O . SER A 1 87 ? -9.225 8.319 2.195 1.00 83.12 87 SER A O 1
ATOM 710 N N . CYS A 1 88 ? -9.424 10.049 0.781 1.00 89.69 88 CYS A N 1
ATOM 711 C CA . CYS A 1 88 ? -8.504 10.899 1.517 1.00 89.69 88 CYS A CA 1
ATOM 712 C C . CYS A 1 88 ? -8.962 11.187 2.958 1.00 89.69 88 CYS A C 1
ATOM 714 O O . CYS A 1 88 ? -8.194 11.040 3.910 1.00 89.69 88 CYS A O 1
ATOM 716 N N . THR A 1 89 ? -10.228 11.572 3.136 1.00 88.88 89 THR A N 1
ATOM 717 C CA . THR A 1 89 ? -10.796 11.876 4.460 1.00 88.88 89 THR A CA 1
ATOM 718 C C . THR A 1 89 ? -10.774 10.639 5.358 1.00 88.88 89 THR A C 1
ATOM 720 O O . THR A 1 89 ? -10.385 10.724 6.524 1.00 88.88 89 THR A O 1
ATOM 723 N N . ALA A 1 90 ? -11.132 9.478 4.804 1.00 84.56 90 ALA A N 1
ATOM 724 C CA . ALA A 1 90 ? -11.075 8.203 5.508 1.00 84.56 90 ALA A CA 1
ATOM 725 C C . ALA A 1 90 ? -9.642 7.836 5.912 1.00 84.56 90 ALA A C 1
ATOM 727 O O . ALA A 1 90 ? -9.416 7.462 7.065 1.00 84.56 90 ALA A O 1
ATOM 728 N N . CYS A 1 91 ? -8.672 8.014 5.010 1.00 89.12 91 CYS A N 1
ATOM 729 C CA . CYS A 1 91 ? -7.264 7.798 5.316 1.00 89.12 91 CYS A CA 1
ATOM 730 C C . CYS A 1 91 ? -6.803 8.695 6.470 1.00 89.12 91 CYS A C 1
ATOM 732 O O . CYS A 1 91 ? -6.285 8.187 7.463 1.00 89.12 91 CYS A O 1
ATOM 734 N N . LYS A 1 92 ? -7.036 10.015 6.392 1.00 92.56 92 LYS A N 1
ATOM 735 C CA . LYS A 1 92 ? -6.570 10.964 7.419 1.00 92.56 92 LYS A CA 1
ATOM 736 C C . LYS A 1 92 ? -7.176 10.655 8.784 1.00 92.56 92 LYS A C 1
ATOM 738 O O . LYS A 1 92 ? -6.472 10.682 9.794 1.00 92.56 92 LYS A O 1
ATOM 743 N N . ALA A 1 93 ? -8.461 10.298 8.815 1.00 89.44 93 ALA A N 1
ATOM 744 C CA . ALA A 1 93 ? -9.136 9.871 10.034 1.00 89.44 93 ALA A CA 1
ATOM 745 C C . ALA A 1 93 ? -8.526 8.579 10.609 1.00 89.44 93 ALA A C 1
ATOM 747 O O . ALA A 1 93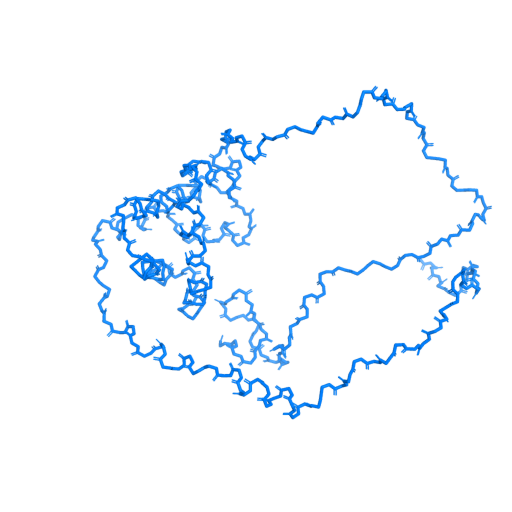 ? -8.223 8.523 11.802 1.00 89.44 93 ALA A O 1
ATOM 748 N N . GLY A 1 94 ? -8.305 7.561 9.771 1.00 87.88 94 GLY A N 1
ATOM 749 C CA . GLY A 1 94 ? -7.721 6.282 10.182 1.00 87.88 94 GLY A CA 1
ATOM 750 C C . GLY A 1 94 ? -6.275 6.413 10.666 1.00 87.88 94 GLY A C 1
ATOM 751 O O . GLY A 1 94 ? -5.944 5.959 11.762 1.00 87.88 94 GLY A O 1
ATOM 752 N N . ALA A 1 95 ? -5.429 7.096 9.893 1.00 92.06 95 ALA A N 1
ATOM 753 C CA . ALA A 1 95 ? -4.036 7.363 10.238 1.00 92.06 95 ALA A CA 1
ATOM 754 C C . ALA A 1 95 ? -3.928 8.186 11.530 1.00 92.06 95 ALA A C 1
ATOM 756 O O . ALA A 1 95 ? -3.168 7.828 12.431 1.00 92.06 95 ALA A O 1
ATOM 757 N N . GLY A 1 96 ? -4.745 9.236 11.669 1.00 92.31 96 GLY A N 1
ATOM 758 C CA . GLY A 1 96 ? -4.807 10.048 12.883 1.00 92.31 96 GLY A CA 1
ATOM 759 C C . GLY A 1 96 ? -5.225 9.244 14.115 1.00 92.31 96 GLY A C 1
ATOM 760 O O . GLY A 1 96 ? -4.583 9.349 15.162 1.00 92.31 96 GLY A O 1
ATOM 761 N N . LEU A 1 97 ? -6.250 8.394 13.991 1.00 90.44 97 LEU A N 1
ATOM 762 C CA . LEU A 1 97 ? -6.712 7.529 15.078 1.00 90.44 97 LEU A CA 1
ATOM 763 C C . LEU A 1 97 ? -5.628 6.532 15.509 1.00 90.44 97 LEU A C 1
ATOM 765 O O . LEU A 1 97 ? -5.349 6.400 16.702 1.00 90.44 97 LEU A O 1
ATOM 769 N N . LEU A 1 98 ? -4.984 5.864 14.551 1.00 91.12 98 LEU A N 1
ATOM 770 C CA . LEU A 1 98 ? -3.920 4.902 14.828 1.00 91.12 98 LEU A CA 1
ATOM 771 C C . LEU A 1 98 ? -2.735 5.568 15.536 1.00 91.12 98 LEU A C 1
ATOM 773 O O . LEU A 1 98 ? -2.276 5.091 16.577 1.00 91.12 98 LEU A O 1
ATOM 777 N N . GLN A 1 99 ? -2.275 6.711 15.024 1.00 93.06 99 GLN A N 1
ATOM 778 C CA . GLN A 1 99 ? -1.199 7.474 15.652 1.00 93.06 99 GLN A CA 1
ATOM 779 C C . GLN A 1 99 ? -1.571 7.970 17.049 1.00 93.06 99 GLN A C 1
ATOM 781 O O . GLN A 1 99 ? -0.728 7.954 17.947 1.00 93.06 99 GLN A O 1
ATOM 786 N N . HIS A 1 100 ? -2.821 8.385 17.260 1.00 92.12 100 HIS A N 1
ATOM 787 C CA . HIS A 1 100 ? -3.304 8.790 18.575 1.00 92.12 100 HIS A CA 1
ATOM 788 C C . HIS A 1 100 ? -3.206 7.641 19.587 1.00 92.12 100 HIS A C 1
ATOM 790 O O . HIS A 1 100 ? -2.660 7.828 20.673 1.00 92.12 100 HIS A O 1
ATOM 796 N N . TYR A 1 101 ? -3.636 6.433 19.218 1.00 91.56 101 TYR A N 1
ATOM 797 C CA . TYR A 1 101 ? -3.531 5.257 20.089 1.00 91.56 101 TYR A CA 1
ATOM 798 C C . TYR A 1 101 ? -2.082 4.873 20.391 1.00 91.56 101 TYR A C 1
ATOM 800 O O . TYR A 1 101 ? -1.757 4.537 21.532 1.00 91.56 101 TYR A O 1
ATOM 808 N N . ILE A 1 102 ? -1.198 4.974 19.397 1.00 93.06 102 ILE A N 1
ATOM 809 C CA . ILE A 1 102 ? 0.238 4.752 19.586 1.00 93.06 102 ILE A CA 1
ATOM 810 C C . ILE A 1 102 ? 0.817 5.763 20.587 1.00 93.06 102 ILE A C 1
ATOM 812 O O . ILE A 1 102 ? 1.529 5.361 21.508 1.00 93.06 102 ILE A O 1
ATOM 816 N N . LYS A 1 103 ? 0.485 7.054 20.445 1.00 92.19 103 LYS A N 1
ATOM 817 C CA . LYS A 1 103 ? 0.945 8.134 21.338 1.00 92.19 103 LYS A CA 1
ATOM 818 C C . LYS A 1 103 ? 0.406 7.999 22.764 1.00 92.19 103 LYS A C 1
ATOM 820 O O . LYS A 1 103 ? 1.116 8.334 23.704 1.00 92.19 103 LYS A O 1
ATOM 825 N N . LEU A 1 104 ? -0.803 7.460 22.935 1.00 93.75 104 LEU A N 1
ATOM 826 C CA . LEU A 1 104 ? -1.376 7.131 24.247 1.00 93.75 104 LEU A CA 1
ATOM 827 C C . LEU A 1 104 ? -0.697 5.935 24.938 1.00 93.75 104 LEU A C 1
ATOM 829 O O . LEU A 1 104 ? -1.054 5.606 26.067 1.00 93.75 104 LEU A O 1
ATOM 833 N N . GLY A 1 105 ? 0.256 5.265 24.283 1.00 92.69 105 GLY A N 1
ATOM 834 C CA . GLY A 1 105 ? 0.977 4.138 24.872 1.00 92.69 105 GLY A CA 1
ATOM 835 C C . GLY A 1 105 ? 0.157 2.850 24.947 1.00 92.69 105 GLY A C 1
ATOM 836 O O . GLY A 1 105 ? 0.486 1.972 25.742 1.00 92.69 105 GLY A O 1
ATOM 837 N N . LYS A 1 106 ? -0.891 2.716 24.122 1.00 92.75 106 LYS A N 1
ATOM 838 C CA . LYS A 1 106 ? -1.690 1.487 24.026 1.00 92.75 106 LYS A CA 1
ATOM 839 C C . LYS A 1 106 ? -0.831 0.284 23.638 1.00 92.75 106 LYS A C 1
ATOM 841 O O . LYS A 1 106 ? 0.148 0.416 22.890 1.00 92.75 106 LYS A O 1
ATOM 846 N N . SER A 1 107 ? -1.188 -0.891 24.159 1.00 93.44 107 SER A N 1
ATOM 847 C CA . SER A 1 107 ? -0.455 -2.119 23.853 1.00 93.44 107 SER A CA 1
ATOM 848 C C . SER A 1 107 ? -0.639 -2.507 22.383 1.00 93.44 107 SER A C 1
ATOM 850 O O . SER A 1 107 ? -1.594 -2.096 21.718 1.00 93.44 107 SER A O 1
ATOM 852 N N . LYS A 1 108 ? 0.290 -3.307 21.848 1.00 92.38 108 LYS A N 1
ATOM 853 C CA . LYS A 1 108 ? 0.196 -3.786 20.460 1.00 92.38 108 LYS A CA 1
ATOM 854 C C . LYS A 1 108 ? -1.067 -4.621 20.256 1.00 92.38 108 LYS A C 1
ATOM 856 O O . LYS A 1 108 ? -1.709 -4.530 19.220 1.00 92.38 108 LYS A O 1
ATOM 861 N N . GLU A 1 109 ? -1.431 -5.394 21.269 1.00 93.00 109 GLU A N 1
ATOM 862 C CA . GLU A 1 109 ? -2.599 -6.265 21.307 1.00 93.00 109 GLU A CA 1
ATOM 863 C C . GLU A 1 109 ? -3.891 -5.441 21.290 1.00 93.00 109 GLU A C 1
ATOM 865 O O . GLU A 1 109 ? -4.798 -5.760 20.525 1.00 93.00 109 GLU A O 1
ATOM 870 N N . GLU A 1 110 ? -3.961 -4.347 22.058 1.00 91.94 110 GLU A N 1
ATOM 871 C CA . GLU A 1 110 ? -5.101 -3.421 22.027 1.00 91.94 110 GLU A CA 1
ATOM 872 C C . GLU A 1 110 ? -5.273 -2.779 20.642 1.00 91.94 110 GLU A C 1
ATOM 874 O O . GLU A 1 110 ? -6.388 -2.717 20.121 1.00 91.94 110 GLU A O 1
ATOM 879 N N . ILE A 1 111 ? -4.174 -2.324 20.030 1.00 91.81 111 ILE A N 1
ATOM 880 C CA . ILE A 1 111 ? -4.205 -1.688 18.706 1.00 91.81 111 ILE A CA 1
ATOM 881 C C . ILE A 1 111 ? -4.589 -2.708 17.627 1.00 91.81 111 ILE A C 1
ATOM 883 O O . ILE A 1 111 ? -5.478 -2.436 16.825 1.00 91.81 111 ILE A O 1
ATOM 887 N N . ASN A 1 112 ? -3.990 -3.901 17.632 1.00 92.75 112 ASN A N 1
ATOM 888 C CA . ASN A 1 112 ? -4.333 -4.968 16.691 1.00 92.75 112 ASN A CA 1
ATOM 889 C C . ASN A 1 112 ? -5.800 -5.391 16.839 1.00 92.75 112 ASN A C 1
ATOM 891 O O . ASN A 1 112 ? -6.501 -5.530 15.839 1.00 92.75 112 ASN A O 1
ATOM 895 N N . LYS A 1 113 ? -6.306 -5.525 18.072 1.00 91.75 113 LYS A N 1
ATOM 896 C CA . LYS A 1 113 ? -7.723 -5.824 18.312 1.00 91.75 113 LYS A CA 1
ATOM 897 C C . LYS A 1 113 ? -8.630 -4.751 17.712 1.00 91.75 113 LYS A C 1
ATOM 899 O O . LYS A 1 113 ? -9.628 -5.092 17.083 1.00 91.75 113 LYS A O 1
ATOM 904 N N . MET A 1 114 ? -8.277 -3.475 17.863 1.00 88.38 114 MET A N 1
ATOM 905 C CA . MET A 1 114 ? -9.027 -2.379 17.252 1.00 88.38 114 MET A CA 1
ATOM 906 C C . MET A 1 114 ? -8.986 -2.435 15.718 1.00 88.38 114 MET A C 1
ATOM 908 O O . MET A 1 114 ? -10.035 -2.306 15.094 1.00 88.38 114 MET A O 1
ATOM 912 N N . ILE A 1 115 ? -7.815 -2.663 15.110 1.00 89.56 115 ILE A N 1
ATOM 913 C CA . ILE A 1 115 ? -7.666 -2.778 13.647 1.00 89.56 115 ILE A CA 1
ATOM 914 C C . ILE A 1 115 ? -8.546 -3.912 13.107 1.00 89.56 115 ILE A C 1
ATOM 916 O O . ILE A 1 115 ? -9.318 -3.702 12.171 1.00 89.56 115 ILE A O 1
ATOM 920 N N . TYR A 1 116 ? -8.494 -5.085 13.742 1.00 91.25 116 TYR A N 1
ATOM 921 C CA . TYR A 1 116 ? -9.352 -6.219 13.403 1.00 91.25 116 TYR A CA 1
ATOM 922 C C . TYR A 1 116 ? -10.841 -5.857 13.514 1.00 91.25 116 TYR A C 1
ATOM 924 O O . TYR A 1 116 ? -11.600 -6.043 12.562 1.00 91.25 116 TYR A O 1
ATOM 932 N N . GLN A 1 117 ? -11.259 -5.291 14.653 1.00 87.25 117 GLN A N 1
ATOM 933 C CA . GLN A 1 117 ? -12.653 -4.909 14.884 1.00 87.25 117 GLN A CA 1
ATOM 934 C C . GLN A 1 117 ? -13.139 -3.879 13.866 1.00 87.25 117 GLN A C 1
ATOM 936 O O . GLN A 1 117 ? -14.272 -3.980 13.400 1.00 87.25 117 GLN A O 1
ATOM 941 N N . PHE A 1 118 ? -12.298 -2.915 13.498 1.00 83.44 118 PHE A N 1
ATOM 942 C CA . PHE A 1 118 ? -12.606 -1.922 12.478 1.00 83.44 118 PHE A CA 1
ATOM 943 C C . PHE A 1 118 ? -12.788 -2.580 11.107 1.00 83.44 118 PHE A C 1
ATOM 945 O O . PHE A 1 118 ? -13.804 -2.351 10.458 1.00 83.44 118 PHE A O 1
ATOM 952 N N . CYS A 1 119 ? -11.870 -3.466 10.710 1.00 85.94 119 CYS A N 1
ATOM 953 C CA . CYS A 1 119 ? -11.939 -4.198 9.445 1.00 85.94 119 CYS A CA 1
ATOM 954 C C . CYS A 1 119 ? -13.246 -4.997 9.302 1.00 85.94 119 CYS A C 1
ATOM 956 O O . CYS A 1 119 ? -13.961 -4.849 8.307 1.00 85.94 119 CYS A O 1
ATOM 958 N N . VAL A 1 120 ? -13.606 -5.772 10.332 1.00 85.81 120 VAL A N 1
ATOM 959 C CA . VAL A 1 120 ? -14.815 -6.613 10.325 1.00 85.81 120 VAL A CA 1
ATOM 960 C C . VAL A 1 120 ? -16.093 -5.784 10.440 1.00 85.81 120 VAL A C 1
ATOM 962 O O . VAL A 1 120 ? -17.026 -5.983 9.664 1.00 85.81 120 VAL A O 1
ATOM 965 N N . SER A 1 121 ? -16.147 -4.826 11.372 1.00 79.44 121 SER A N 1
ATOM 966 C CA . SER A 1 121 ? -17.355 -4.007 11.597 1.00 79.44 121 SER A CA 1
ATOM 967 C C . SER A 1 121 ? -17.716 -3.176 10.370 1.00 79.44 121 SER A C 1
ATOM 969 O O . SER A 1 121 ? -18.888 -2.890 10.128 1.00 79.44 121 SER A O 1
ATOM 971 N N . LEU A 1 122 ? -16.707 -2.809 9.580 1.00 72.88 122 LEU A N 1
ATOM 972 C CA . LEU A 1 122 ? -16.884 -2.066 8.342 1.00 72.88 122 LEU A CA 1
ATOM 973 C C . LEU A 1 122 ? -17.069 -2.918 7.106 1.00 72.88 122 LEU A C 1
ATOM 975 O O . LEU A 1 122 ? -17.302 -2.358 6.037 1.00 72.88 122 LEU A O 1
ATOM 979 N N . LYS A 1 123 ? -17.012 -4.244 7.252 1.00 76.69 123 LYS A N 1
ATOM 980 C CA . LYS A 1 123 ? -17.104 -5.185 6.136 1.00 76.69 123 LYS A CA 1
ATOM 981 C C . LYS A 1 123 ? -16.091 -4.848 5.038 1.00 76.69 123 LYS A C 1
ATOM 983 O O . LYS A 1 123 ? -16.421 -4.915 3.861 1.00 76.69 123 LYS A O 1
ATOM 988 N N . ILE A 1 124 ? -14.882 -4.446 5.440 1.00 79.19 124 ILE A N 1
ATOM 989 C CA . ILE A 1 124 ? -13.790 -4.161 4.501 1.00 79.19 124 ILE A CA 1
ATOM 990 C C . ILE A 1 124 ? -13.342 -5.463 3.837 1.00 79.19 124 ILE A C 1
ATOM 992 O O . ILE A 1 124 ? -13.099 -5.485 2.639 1.00 79.19 124 ILE A O 1
ATOM 996 N N . GLN A 1 125 ? -13.239 -6.539 4.617 1.00 85.88 125 GLN A N 1
ATOM 997 C CA . GLN A 1 125 ? -12.907 -7.881 4.149 1.00 85.88 125 GLN A CA 1
ATOM 998 C C . GLN A 1 125 ? -13.600 -8.936 5.024 1.00 85.88 125 GLN A C 1
ATOM 1000 O O . GLN A 1 125 ? -14.209 -8.606 6.050 1.00 85.88 125 GLN A O 1
ATOM 1005 N N . SER A 1 126 ? -13.498 -10.212 4.634 1.00 89.62 126 SER A N 1
ATOM 1006 C CA . SER A 1 126 ? -13.950 -11.337 5.461 1.00 89.62 126 SER A CA 1
ATOM 1007 C C . SER A 1 126 ? -13.237 -11.341 6.823 1.00 89.62 126 SER A C 1
ATOM 1009 O O . SER A 1 126 ? -12.100 -10.877 6.956 1.00 89.62 126 SER A O 1
ATOM 1011 N N . ALA A 1 127 ? -13.880 -11.892 7.859 1.00 91.44 127 ALA A N 1
ATOM 1012 C CA . ALA A 1 127 ? -13.285 -11.954 9.199 1.00 91.44 127 ALA A CA 1
ATOM 1013 C C . ALA A 1 127 ? -11.929 -12.679 9.198 1.00 91.44 127 ALA A C 1
ATOM 1015 O O . ALA A 1 127 ? -10.983 -12.227 9.845 1.00 91.44 127 ALA A O 1
ATOM 1016 N N . ARG A 1 128 ? -11.813 -13.744 8.394 1.00 91.81 128 ARG A N 1
ATOM 1017 C CA . ARG A 1 128 ? -10.575 -14.506 8.200 1.00 91.81 128 ARG A CA 1
ATOM 1018 C C . ARG A 1 128 ? -9.463 -13.642 7.606 1.00 91.81 128 ARG A C 1
ATOM 1020 O O . ARG A 1 128 ? -8.335 -13.669 8.098 1.00 91.81 128 ARG A O 1
ATOM 1027 N N . VAL A 1 129 ? -9.770 -12.864 6.568 1.00 91.94 129 VAL A N 1
ATOM 1028 C CA . VAL A 1 129 ? -8.800 -11.969 5.921 1.00 91.94 129 VAL A CA 1
ATOM 1029 C C . VAL A 1 129 ? -8.396 -10.833 6.864 1.00 91.94 129 VAL A C 1
ATOM 1031 O O . VAL A 1 129 ? -7.203 -10.566 7.017 1.00 91.94 129 VAL A O 1
ATOM 1034 N N . CYS A 1 130 ? -9.357 -10.217 7.561 1.00 92.25 130 CYS A N 1
ATOM 1035 C CA . CYS A 1 130 ? -9.095 -9.178 8.558 1.00 92.25 130 CYS A CA 1
ATOM 1036 C C . CYS A 1 130 ? -8.168 -9.673 9.680 1.00 92.25 130 CYS A C 1
ATOM 1038 O O . CYS A 1 130 ? -7.226 -8.972 10.059 1.00 92.25 130 CYS A O 1
ATOM 1040 N N . GLU A 1 131 ? -8.400 -10.880 10.205 1.00 94.25 131 GLU A N 1
ATOM 1041 C CA . GLU A 1 131 ? -7.524 -11.499 11.204 1.00 94.25 131 GLU A CA 1
ATOM 1042 C C . GLU A 1 131 ? -6.121 -11.746 10.628 1.00 94.25 131 GLU A C 1
ATOM 1044 O O . GLU A 1 131 ? -5.119 -11.373 11.243 1.00 94.25 131 GLU A O 1
ATOM 1049 N N . GLY A 1 132 ? -6.046 -12.332 9.427 1.00 92.62 132 GLY A N 1
ATOM 1050 C CA . GLY A 1 132 ? -4.794 -12.653 8.746 1.00 92.62 132 GLY A CA 1
ATOM 1051 C C . GLY A 1 132 ? -3.909 -11.427 8.526 1.00 92.62 132 GLY A C 1
ATOM 1052 O O . GLY A 1 132 ? -2.754 -11.424 8.956 1.00 92.62 132 GLY A O 1
ATOM 1053 N N . ILE A 1 133 ? -4.459 -10.367 7.926 1.00 91.69 133 ILE A N 1
ATOM 1054 C CA . ILE A 1 133 ? -3.741 -9.107 7.686 1.00 91.69 133 ILE A CA 1
ATOM 1055 C C . ILE A 1 133 ? -3.305 -8.469 9.004 1.00 91.69 133 ILE A C 1
ATOM 1057 O O . ILE A 1 133 ? -2.142 -8.094 9.146 1.00 91.69 133 ILE A O 1
ATOM 1061 N N . THR A 1 134 ? -4.200 -8.383 9.991 1.00 92.50 134 THR A N 1
ATOM 1062 C CA . THR A 1 134 ? -3.885 -7.757 11.284 1.00 92.50 134 THR A CA 1
ATOM 1063 C C . THR A 1 134 ? -2.746 -8.488 11.988 1.00 92.50 134 THR A C 1
ATOM 1065 O O . THR A 1 134 ? -1.822 -7.859 12.506 1.00 92.50 134 THR A O 1
ATOM 1068 N N . ARG A 1 135 ? -2.774 -9.824 11.980 1.00 92.81 135 ARG A N 1
ATOM 1069 C CA . ARG A 1 135 ? -1.746 -10.651 12.615 1.00 92.81 135 ARG A CA 1
ATOM 1070 C C . ARG A 1 135 ? -0.391 -10.533 11.920 1.00 92.81 135 ARG A C 1
ATOM 1072 O O . ARG A 1 135 ? 0.628 -10.568 12.604 1.00 92.81 135 ARG A O 1
ATOM 1079 N N . LEU A 1 136 ? -0.380 -10.427 10.591 1.00 93.50 136 LEU A N 1
ATOM 1080 C CA . LEU A 1 136 ? 0.849 -10.350 9.800 1.00 93.50 136 LEU A CA 1
ATOM 1081 C C . LEU A 1 136 ? 1.472 -8.951 9.821 1.00 93.50 136 LEU A C 1
ATOM 1083 O O . LEU A 1 136 ? 2.676 -8.832 10.016 1.00 93.50 136 LEU A O 1
ATOM 1087 N N . PHE A 1 137 ? 0.667 -7.900 9.655 1.00 93.31 137 PHE A N 1
ATOM 1088 C CA . PHE A 1 137 ? 1.171 -6.543 9.428 1.00 93.31 137 PHE A CA 1
ATOM 1089 C C . PHE A 1 137 ? 0.999 -5.597 10.614 1.00 93.31 137 PHE A C 1
ATOM 1091 O O . PHE A 1 137 ? 1.773 -4.651 10.743 1.00 93.31 137 PHE A O 1
ATOM 1098 N N . GLY A 1 138 ? 0.024 -5.825 11.499 1.00 91.75 138 GLY A N 1
ATOM 1099 C CA . GLY A 1 138 ? -0.328 -4.860 12.546 1.00 91.75 138 GLY A CA 1
ATOM 1100 C C . GLY A 1 138 ? 0.857 -4.491 13.443 1.00 91.75 138 GLY A C 1
ATOM 1101 O O . GLY A 1 138 ? 1.134 -3.314 13.674 1.00 91.75 138 GLY A O 1
ATOM 1102 N N . THR A 1 139 ? 1.639 -5.488 13.865 1.00 91.62 139 THR A N 1
ATOM 1103 C CA . THR A 1 139 ? 2.835 -5.264 14.692 1.00 91.62 139 THR A CA 1
ATOM 1104 C C . THR A 1 139 ? 3.919 -4.462 13.970 1.00 91.62 139 THR A C 1
ATOM 1106 O O . THR A 1 139 ? 4.541 -3.603 14.601 1.00 91.62 139 THR A O 1
ATOM 1109 N N . GLU A 1 140 ? 4.126 -4.706 12.676 1.00 93.88 140 GLU A N 1
ATOM 1110 C CA . GLU A 1 140 ? 5.128 -4.004 11.865 1.00 93.88 140 GLU A CA 1
ATOM 1111 C C . GLU A 1 140 ? 4.724 -2.550 11.624 1.00 93.88 140 GLU A C 1
ATOM 1113 O O . GLU A 1 140 ? 5.519 -1.635 11.841 1.00 93.88 140 GLU A O 1
ATOM 1118 N N . VAL A 1 141 ? 3.451 -2.309 11.300 1.00 92.06 141 VAL A N 1
ATOM 1119 C CA . VAL A 1 141 ? 2.901 -0.954 11.152 1.00 92.06 141 VAL A CA 1
ATOM 1120 C C . VAL A 1 141 ? 3.085 -0.158 12.447 1.00 92.06 141 VAL A C 1
ATOM 1122 O O . VAL A 1 141 ? 3.589 0.965 12.422 1.00 92.06 141 VAL A O 1
ATOM 1125 N N . ILE A 1 142 ? 2.760 -0.748 13.602 1.00 93.12 142 ILE A N 1
ATOM 1126 C CA . ILE A 1 142 ? 2.972 -0.105 14.909 1.00 93.12 142 ILE A CA 1
ATOM 1127 C C . ILE A 1 142 ? 4.464 0.145 15.164 1.00 93.12 142 ILE A C 1
ATOM 1129 O O . ILE A 1 142 ? 4.832 1.184 15.715 1.00 93.12 142 ILE A O 1
ATOM 1133 N N . TYR A 1 143 ? 5.334 -0.805 14.811 1.00 93.56 143 TYR A N 1
ATOM 1134 C CA . TYR A 1 143 ? 6.777 -0.677 14.998 1.00 93.56 143 TYR A CA 1
ATOM 1135 C C . TYR A 1 143 ? 7.350 0.507 14.212 1.00 93.56 143 TYR A C 1
ATOM 1137 O O . TYR A 1 143 ? 8.125 1.283 14.784 1.00 93.56 143 TYR A O 1
ATOM 1145 N N . VAL A 1 144 ? 6.957 0.643 12.942 1.00 93.00 144 VAL A N 1
ATOM 1146 C CA . VAL A 1 144 ? 7.401 1.714 12.043 1.00 93.00 144 VAL A CA 1
ATOM 1147 C C . VAL A 1 144 ? 6.852 3.054 12.512 1.00 93.00 144 VAL A C 1
ATOM 1149 O O . VAL A 1 144 ? 7.636 3.961 12.774 1.00 93.00 144 VAL A O 1
ATOM 1152 N N . LEU A 1 145 ? 5.537 3.164 12.737 1.00 92.12 145 LEU A N 1
ATOM 1153 C CA . LEU A 1 145 ? 4.889 4.414 13.162 1.00 92.12 145 LEU A CA 1
ATOM 1154 C C . LEU A 1 145 ? 5.370 4.933 14.528 1.00 92.12 145 LEU A C 1
ATOM 1156 O O . LEU A 1 145 ? 5.194 6.108 14.830 1.00 92.12 145 LEU A O 1
ATOM 1160 N N . LYS A 1 146 ? 5.991 4.085 15.360 1.00 92.31 146 LYS A N 1
ATOM 1161 C CA . LYS A 1 146 ? 6.664 4.511 16.601 1.00 92.31 146 LYS A CA 1
ATOM 1162 C C . LYS A 1 146 ? 8.039 5.150 16.379 1.00 92.31 146 LYS A C 1
ATOM 1164 O O . LYS A 1 146 ? 8.567 5.749 17.311 1.00 92.31 146 LYS A O 1
ATOM 1169 N N . ARG A 1 147 ? 8.650 4.959 15.209 1.00 92.94 147 ARG A N 1
ATOM 1170 C CA . ARG A 1 147 ? 10.037 5.354 14.902 1.00 92.94 147 ARG A CA 1
ATOM 1171 C C . ARG A 1 147 ? 10.148 6.413 13.824 1.00 92.94 147 ARG A C 1
ATOM 1173 O O . ARG A 1 147 ? 11.171 7.084 13.764 1.00 92.94 147 ARG A O 1
ATOM 1180 N N . VAL A 1 148 ? 9.130 6.548 12.985 1.00 89.81 148 VAL A N 1
ATOM 1181 C CA . VAL A 1 148 ? 9.084 7.592 11.967 1.00 89.81 148 VAL A CA 1
ATOM 1182 C C . VAL A 1 148 ? 8.309 8.797 12.485 1.00 89.81 148 VAL A C 1
ATOM 1184 O O . VAL A 1 148 ? 7.278 8.657 13.146 1.00 89.81 148 VAL A O 1
ATOM 1187 N N . THR A 1 149 ? 8.802 9.989 12.168 1.00 89.50 149 THR A N 1
ATOM 1188 C CA . THR A 1 149 ? 8.068 11.237 12.379 1.00 89.50 149 THR A CA 1
ATOM 1189 C C . THR A 1 149 ? 7.329 11.549 11.088 1.00 89.50 149 THR A C 1
ATOM 1191 O O . THR A 1 149 ? 7.914 12.097 10.163 1.00 89.50 149 THR A O 1
ATOM 1194 N N . ILE A 1 150 ? 6.066 11.139 11.018 1.00 90.50 150 ILE A N 1
ATOM 1195 C CA . ILE A 1 150 ? 5.185 11.374 9.872 1.00 90.50 150 ILE A CA 1
ATOM 1196 C C . ILE A 1 150 ? 3.781 11.693 10.392 1.00 90.50 150 ILE A C 1
ATOM 1198 O O . ILE A 1 150 ? 3.360 11.129 11.403 1.00 90.50 150 ILE A O 1
ATOM 1202 N N . GLY A 1 151 ? 3.060 12.613 9.764 1.00 92.56 151 GLY A N 1
ATOM 1203 C CA . GLY A 1 151 ? 1.686 12.985 10.102 1.00 92.56 151 GLY A CA 1
ATOM 1204 C C . GLY A 1 151 ? 0.633 12.273 9.242 1.00 92.56 151 GLY A C 1
ATOM 1205 O O . GLY A 1 151 ? 0.967 11.676 8.219 1.00 92.56 151 GLY A O 1
ATOM 1206 N N . PRO A 1 152 ? -0.662 12.350 9.606 1.00 93.69 152 PRO A N 1
ATOM 1207 C CA . PRO A 1 152 ? -1.745 11.786 8.798 1.00 93.69 152 PRO A CA 1
ATOM 1208 C C . PRO A 1 152 ? -1.823 12.385 7.390 1.00 93.69 152 PRO A C 1
ATOM 1210 O O . PRO A 1 152 ? -2.146 11.671 6.449 1.00 93.69 152 PRO A O 1
ATOM 1213 N N . ASP A 1 153 ? -1.510 13.674 7.231 1.00 93.44 153 ASP A N 1
ATOM 1214 C CA . ASP A 1 153 ? -1.504 14.332 5.921 1.00 93.44 153 ASP A CA 1
ATOM 1215 C C . ASP A 1 153 ? -0.413 13.768 5.002 1.00 93.44 153 ASP A C 1
ATOM 1217 O O . ASP A 1 153 ? -0.708 13.423 3.864 1.00 93.44 153 ASP A O 1
ATOM 1221 N N . GLU A 1 154 ? 0.807 13.594 5.516 1.00 93.00 154 GLU A N 1
ATOM 1222 C CA . GLU A 1 154 ? 1.936 13.007 4.780 1.00 93.00 154 GLU A CA 1
ATOM 1223 C C . GLU A 1 154 ? 1.689 11.530 4.441 1.00 93.00 154 GLU A C 1
ATOM 1225 O O . GLU A 1 154 ? 1.890 11.114 3.302 1.00 93.00 154 GLU A O 1
ATOM 1230 N N . ILE A 1 155 ? 1.185 10.738 5.403 1.00 92.31 155 ILE A N 1
ATOM 1231 C CA . ILE A 1 155 ? 0.803 9.334 5.164 1.00 92.31 155 ILE A CA 1
ATOM 1232 C C . ILE A 1 155 ? -0.210 9.257 4.022 1.00 92.31 155 ILE A C 1
ATOM 1234 O O . ILE A 1 155 ? -0.070 8.445 3.112 1.00 92.31 155 ILE A O 1
ATOM 1238 N N . CYS A 1 156 ? -1.255 10.078 4.079 1.00 92.44 156 CYS A N 1
ATOM 1239 C CA . CYS A 1 156 ? -2.364 9.960 3.148 1.00 92.44 156 CYS A CA 1
ATOM 1240 C C . CYS A 1 156 ? -2.076 10.596 1.793 1.00 92.44 156 CYS A C 1
ATOM 1242 O O . CYS A 1 156 ? -2.589 10.101 0.799 1.00 92.44 156 CYS A O 1
ATOM 1244 N N . SER A 1 157 ? -1.225 11.620 1.733 1.00 92.25 157 SER A N 1
ATOM 1245 C CA . SER A 1 157 ? -0.645 12.108 0.479 1.00 92.25 157 SER A CA 1
ATOM 1246 C C . SER A 1 157 ? 0.125 10.990 -0.231 1.00 92.25 157 SER A C 1
ATOM 1248 O O . SER A 1 157 ? -0.144 10.711 -1.392 1.00 92.25 157 SER A O 1
ATOM 1250 N N . PHE A 1 158 ? 0.966 10.245 0.495 1.00 89.06 158 PHE A N 1
ATOM 1251 C CA . PHE A 1 158 ? 1.711 9.116 -0.069 1.00 89.06 158 PHE A CA 1
ATOM 1252 C C . PHE A 1 158 ? 0.818 7.940 -0.508 1.00 89.06 158 PHE A C 1
ATOM 1254 O O . PHE A 1 158 ? 1.027 7.369 -1.574 1.00 89.06 158 PHE A O 1
ATOM 1261 N N . VAL A 1 159 ? -0.178 7.557 0.300 1.00 87.75 159 VAL A N 1
ATOM 1262 C CA . VAL A 1 159 ? -1.018 6.369 0.035 1.00 87.75 159 VAL A CA 1
ATOM 1263 C C . VAL A 1 159 ? -2.127 6.637 -0.990 1.00 87.75 159 VAL A C 1
ATOM 1265 O O . VAL A 1 159 ? -2.447 5.759 -1.784 1.00 87.75 159 VAL A O 1
ATOM 1268 N N . ILE A 1 160 ? -2.749 7.819 -0.947 1.00 88.94 160 ILE A N 1
ATOM 1269 C CA . ILE A 1 160 ? -3.921 8.172 -1.769 1.00 88.94 160 ILE A CA 1
ATOM 1270 C C . ILE A 1 160 ? -3.515 9.016 -2.992 1.00 88.94 160 ILE A C 1
ATOM 1272 O O . ILE A 1 160 ? -4.260 9.074 -3.970 1.00 88.94 160 ILE A O 1
ATOM 1276 N N . GLY A 1 161 ? -2.344 9.657 -2.965 1.00 86.19 161 GLY A N 1
ATOM 1277 C CA . GLY A 1 161 ? -1.854 10.518 -4.040 1.00 86.19 161 GLY A CA 1
ATOM 1278 C C . GLY A 1 161 ? -2.593 11.855 -4.114 1.00 86.19 161 GLY A C 1
ATOM 1279 O O . GLY A 1 161 ? -3.081 12.372 -3.105 1.00 86.19 161 GLY A O 1
ATOM 1280 N N . ASP A 1 162 ? -2.725 12.391 -5.330 1.00 86.75 162 ASP A N 1
ATOM 1281 C CA . ASP A 1 162 ? -3.253 13.732 -5.632 1.00 86.75 162 ASP A CA 1
ATOM 1282 C C . ASP A 1 162 ? -4.587 14.064 -4.945 1.00 86.75 162 ASP A C 1
ATOM 1284 O O . ASP A 1 162 ? -4.845 15.217 -4.586 1.00 86.75 162 ASP A O 1
ATOM 1288 N N . ALA A 1 163 ? -5.442 13.065 -4.697 1.00 88.31 163 ALA A N 1
ATOM 1289 C CA . ALA A 1 163 ? -6.722 13.273 -4.020 1.00 88.31 163 ALA A CA 1
ATOM 1290 C C . ALA A 1 163 ? -6.569 13.735 -2.554 1.00 88.31 163 ALA A C 1
ATOM 1292 O O . ALA A 1 163 ? -7.509 14.299 -1.982 1.00 88.31 163 ALA A O 1
ATOM 1293 N N . CYS A 1 164 ? -5.392 13.515 -1.959 1.00 90.88 164 CYS A N 1
ATOM 1294 C CA . CYS A 1 164 ? -4.992 13.985 -0.636 1.00 90.88 164 CYS A CA 1
ATOM 1295 C C . CYS A 1 164 ? -4.024 15.170 -0.628 1.00 90.88 164 CYS A C 1
ATOM 1297 O O . CYS A 1 164 ? -3.685 15.652 0.460 1.00 90.88 164 CYS A O 1
ATOM 1299 N N . GLY A 1 165 ? -3.669 15.679 -1.808 1.00 88.19 165 GLY A N 1
ATOM 1300 C CA . GLY A 1 165 ? -2.666 16.719 -1.993 1.00 88.19 165 GLY A CA 1
ATOM 1301 C C . GLY A 1 165 ? -1.245 16.166 -2.008 1.00 88.19 165 GLY A C 1
ATOM 1302 O O . GLY A 1 165 ? -1.014 15.008 -1.667 1.00 88.19 165 GLY A O 1
ATOM 1303 N N . ASP A 1 166 ? -0.311 17.029 -2.390 1.00 86.69 166 ASP A N 1
ATOM 1304 C CA . ASP A 1 166 ? 1.123 16.754 -2.451 1.00 86.69 166 ASP A CA 1
ATOM 1305 C C . ASP A 1 166 ? 1.795 17.398 -1.230 1.00 86.69 166 ASP A C 1
ATOM 1307 O O . ASP A 1 166 ? 1.959 18.621 -1.159 1.00 86.69 166 ASP A O 1
ATOM 1311 N N . VAL A 1 167 ? 2.012 16.601 -0.183 1.00 90.25 167 VAL A N 1
ATOM 1312 C CA . VAL A 1 167 ? 2.519 17.089 1.104 1.00 90.25 167 VAL A CA 1
ATOM 1313 C C . VAL A 1 167 ? 4.011 16.824 1.168 1.00 90.25 167 VAL A C 1
ATOM 1315 O O . VAL A 1 167 ? 4.415 15.664 1.243 1.00 90.25 167 VAL A O 1
ATOM 1318 N N . TYR A 1 168 ? 4.790 17.910 1.227 1.00 86.62 168 TYR A N 1
ATOM 1319 C CA . TYR A 1 168 ? 6.244 17.823 1.237 1.00 86.62 168 TYR A CA 1
ATOM 1320 C C . TYR A 1 168 ? 6.761 16.897 2.339 1.00 86.62 168 TYR A C 1
ATOM 1322 O O . TYR A 1 168 ? 6.520 17.166 3.521 1.00 86.62 168 TYR A O 1
ATOM 1330 N N . ASN A 1 169 ? 7.522 15.863 1.975 1.00 84.69 169 ASN A N 1
ATOM 1331 C CA . ASN A 1 169 ? 8.209 15.014 2.946 1.00 84.69 169 ASN A CA 1
ATOM 1332 C C . ASN A 1 169 ? 9.663 14.746 2.519 1.00 84.69 169 ASN A C 1
ATOM 1334 O O . ASN A 1 169 ? 9.889 14.057 1.525 1.00 84.69 169 ASN A O 1
ATOM 1338 N N . PRO A 1 170 ? 10.672 15.182 3.299 1.00 83.81 170 PRO A N 1
ATOM 1339 C CA . PRO A 1 170 ? 12.083 15.058 2.919 1.00 83.81 170 PRO A CA 1
ATOM 1340 C C . PRO A 1 170 ? 12.600 13.609 2.871 1.00 83.81 170 PRO A C 1
ATOM 1342 O O . PRO A 1 170 ? 13.694 13.368 2.369 1.00 83.81 170 PRO A O 1
ATOM 1345 N N . TYR A 1 171 ? 11.860 12.637 3.414 1.00 82.12 171 TYR A N 1
ATOM 1346 C CA . TYR A 1 171 ? 12.176 11.214 3.265 1.00 82.12 171 TYR A CA 1
ATOM 1347 C C . TYR A 1 171 ? 11.658 10.627 1.947 1.00 82.12 171 TYR A C 1
ATOM 1349 O O . TYR A 1 171 ? 12.131 9.569 1.535 1.00 82.12 171 TYR A O 1
ATOM 1357 N N . HIS A 1 172 ? 10.688 11.276 1.300 1.00 79.81 172 HIS A N 1
ATOM 1358 C CA . HIS A 1 172 ? 10.109 10.841 0.026 1.00 79.81 172 HIS A CA 1
ATOM 1359 C C . HIS A 1 172 ? 10.600 11.695 -1.148 1.00 79.81 172 HIS A C 1
ATOM 1361 O O . HIS A 1 172 ? 10.779 11.176 -2.247 1.00 79.81 172 HIS A O 1
ATOM 1367 N N . GLU A 1 173 ? 10.884 12.971 -0.904 1.00 84.50 173 GLU A N 1
ATOM 1368 C CA . GLU A 1 173 ? 11.379 13.922 -1.892 1.00 84.50 173 GLU A CA 1
ATOM 1369 C C . GLU A 1 173 ? 12.874 14.136 -1.722 1.00 84.50 173 GLU A C 1
ATOM 1371 O O . GLU A 1 173 ? 13.340 14.850 -0.832 1.00 84.50 173 GLU A O 1
ATOM 1376 N N . TRP A 1 174 ? 13.638 13.481 -2.588 1.00 89.81 174 TRP A N 1
ATOM 1377 C CA . TRP A 1 174 ? 15.089 13.540 -2.588 1.00 89.81 174 TRP A CA 1
ATOM 1378 C C . TRP A 1 174 ? 15.610 13.656 -4.017 1.00 89.81 174 TRP A C 1
ATOM 1380 O O . TRP A 1 174 ? 15.038 13.119 -4.966 1.00 89.81 174 TRP A O 1
ATOM 1390 N N . GLU A 1 175 ? 16.722 14.368 -4.165 1.00 90.56 175 GLU A N 1
ATOM 1391 C CA . GLU A 1 175 ? 17.376 14.572 -5.451 1.00 90.56 175 GLU A CA 1
ATOM 1392 C C . GLU A 1 175 ? 18.586 13.647 -5.594 1.00 90.56 175 GLU A C 1
ATOM 1394 O O . GLU A 1 175 ? 19.356 13.429 -4.654 1.00 90.56 175 GLU A O 1
ATOM 1399 N N . VAL A 1 176 ? 18.787 13.131 -6.806 1.00 91.94 176 VAL A N 1
ATOM 1400 C CA . VAL A 1 176 ? 20.015 12.425 -7.179 1.00 91.94 176 VAL A CA 1
ATOM 1401 C C . VAL A 1 176 ? 20.962 13.428 -7.819 1.00 91.94 176 VAL A C 1
ATOM 1403 O O . VAL A 1 176 ? 20.707 13.923 -8.918 1.00 91.94 176 VAL A O 1
ATOM 1406 N N . ALA A 1 177 ? 22.092 13.691 -7.168 1.00 94.06 177 ALA A N 1
ATOM 1407 C CA . ALA A 1 177 ? 23.161 14.459 -7.786 1.00 94.06 177 ALA A CA 1
ATOM 1408 C C . ALA A 1 177 ? 23.811 13.634 -8.907 1.00 94.06 177 ALA A C 1
ATOM 1410 O O . ALA A 1 177 ? 24.437 12.600 -8.662 1.00 94.06 177 ALA A O 1
ATOM 1411 N N . PHE A 1 178 ? 23.679 14.104 -10.145 1.00 94.00 178 PHE A N 1
ATOM 1412 C CA . PHE A 1 178 ? 24.425 13.543 -11.264 1.00 94.00 178 PHE A CA 1
ATOM 1413 C C . PHE A 1 178 ? 25.905 13.935 -11.166 1.00 94.00 178 PHE A C 1
ATOM 1415 O O . PHE A 1 178 ? 26.230 15.016 -10.664 1.00 94.00 178 PHE A O 1
ATOM 1422 N N . PRO A 1 179 ? 26.827 13.083 -11.652 1.00 94.19 179 PRO A N 1
ATOM 1423 C CA . PRO A 1 179 ? 28.231 13.456 -11.734 1.00 94.19 179 PRO A CA 1
ATOM 1424 C C . PRO A 1 179 ? 28.394 14.716 -12.605 1.00 94.19 179 PRO A C 1
ATOM 1426 O O . PRO A 1 179 ? 27.600 14.919 -13.527 1.00 94.19 179 PRO A O 1
ATOM 1429 N N . PRO A 1 180 ? 29.431 15.545 -12.372 1.00 93.25 180 PRO A N 1
ATOM 1430 C CA . PRO A 1 180 ? 29.679 16.787 -13.110 1.00 93.25 180 PRO A CA 1
ATOM 1431 C C . PRO A 1 180 ? 30.258 16.510 -14.509 1.00 93.25 180 PRO A C 1
ATOM 1433 O O . PRO A 1 180 ? 31.250 17.100 -14.932 1.00 93.25 180 PRO A O 1
ATOM 1436 N N . VAL A 1 181 ? 29.664 15.555 -15.218 1.00 95.81 181 VAL A N 1
ATOM 1437 C CA . VAL A 1 181 ? 30.010 15.172 -16.578 1.00 95.81 181 VAL A CA 1
ATOM 1438 C C . VAL A 1 181 ? 28.933 15.758 -17.485 1.00 95.81 181 VAL A C 1
ATOM 1440 O O . VAL A 1 181 ? 27.751 15.473 -17.273 1.00 95.81 181 VAL A O 1
ATOM 1443 N N . PRO A 1 182 ? 29.301 16.584 -18.481 1.00 94.62 182 PRO A N 1
ATOM 1444 C CA . PRO A 1 182 ? 28.338 17.110 -19.434 1.00 94.62 182 PRO A CA 1
ATOM 1445 C C . PRO A 1 182 ? 27.546 15.973 -20.076 1.00 94.62 182 PRO A C 1
ATOM 1447 O O . PRO A 1 182 ? 28.123 14.968 -20.499 1.00 94.62 182 PRO A O 1
ATOM 1450 N N . LYS A 1 183 ? 26.223 16.138 -20.158 1.00 94.94 183 LYS A N 1
ATOM 1451 C CA . LYS A 1 183 ? 25.364 15.198 -20.877 1.00 94.94 183 LYS A CA 1
ATOM 1452 C C . LYS A 1 183 ? 25.892 15.068 -22.316 1.00 94.94 183 LYS A C 1
ATOM 1454 O O . LYS A 1 183 ? 26.005 16.097 -22.986 1.00 94.94 183 LYS A O 1
ATOM 1459 N N . PRO A 1 184 ? 26.210 13.852 -22.795 1.00 94.44 184 PRO A N 1
ATOM 1460 C CA . PRO A 1 184 ? 26.652 13.652 -24.169 1.00 94.44 184 PRO A CA 1
ATOM 1461 C C . PRO A 1 184 ? 25.624 14.186 -25.167 1.00 94.44 184 PRO A C 1
ATOM 1463 O O . PRO A 1 184 ? 24.419 14.199 -24.889 1.00 94.44 184 PRO A O 1
ATOM 1466 N N . THR A 1 185 ? 26.095 14.603 -26.340 1.00 94.88 185 THR A N 1
ATOM 1467 C CA . THR A 1 185 ? 25.212 14.959 -27.452 1.00 94.88 185 THR A CA 1
ATOM 1468 C C . THR A 1 185 ? 24.290 13.781 -27.754 1.00 94.88 185 THR A C 1
ATOM 1470 O O . THR A 1 185 ? 24.738 12.638 -27.821 1.00 94.88 185 THR A O 1
ATOM 1473 N N . ILE A 1 186 ? 22.991 14.049 -27.897 1.00 93.81 186 ILE A N 1
ATOM 1474 C CA . ILE A 1 186 ? 22.013 13.007 -28.212 1.00 93.81 186 ILE A CA 1
ATOM 1475 C C . ILE A 1 186 ? 22.268 12.553 -29.648 1.00 93.81 186 ILE A C 1
ATOM 1477 O O . ILE A 1 186 ? 22.003 13.299 -30.590 1.00 93.81 186 ILE A O 1
ATOM 1481 N N . GLU A 1 187 ? 22.774 11.335 -29.809 1.00 92.06 187 GLU A N 1
ATOM 1482 C CA . GLU A 1 187 ? 22.890 10.697 -31.115 1.00 92.06 187 GLU A CA 1
ATOM 1483 C C . GLU A 1 187 ? 21.614 9.895 -31.407 1.00 92.06 187 GLU A C 1
ATOM 1485 O O . GLU A 1 187 ? 21.181 9.102 -30.563 1.00 92.06 187 GLU A O 1
ATOM 1490 N N . PRO A 1 188 ? 20.968 10.095 -32.569 1.00 91.12 188 PRO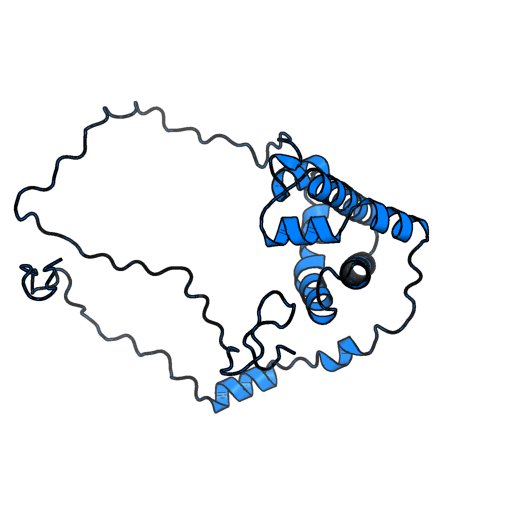 A N 1
ATOM 1491 C CA . PRO A 1 188 ? 19.816 9.294 -32.944 1.00 91.12 188 PRO A CA 1
ATOM 1492 C C . PRO A 1 188 ? 20.245 7.836 -33.115 1.00 91.12 188 PRO A C 1
ATOM 1494 O O . PRO A 1 188 ? 21.275 7.548 -33.728 1.00 91.12 188 PRO A O 1
ATOM 1497 N N . LEU A 1 189 ? 19.432 6.913 -32.597 1.00 87.44 189 LEU A N 1
ATOM 1498 C CA . LEU A 1 189 ? 19.646 5.487 -32.816 1.00 87.44 189 LEU A CA 1
ATOM 1499 C C . LEU A 1 189 ? 19.638 5.215 -34.323 1.00 87.44 189 LEU A C 1
ATOM 1501 O O . LEU A 1 189 ? 18.646 5.472 -35.007 1.00 87.44 189 LEU A O 1
ATOM 1505 N N . GLN A 1 190 ? 20.758 4.714 -34.839 1.00 87.00 190 GLN A N 1
ATOM 1506 C CA . GLN A 1 190 ? 20.850 4.298 -36.231 1.00 87.00 190 GLN A CA 1
ATOM 1507 C C . GLN A 1 190 ? 20.025 3.026 -36.424 1.00 87.00 190 GLN A C 1
ATOM 1509 O O . GLN A 1 190 ? 20.030 2.134 -35.571 1.00 87.00 190 GLN A O 1
ATOM 1514 N N . ALA A 1 191 ? 19.315 2.941 -37.548 1.00 85.44 191 ALA A N 1
ATOM 1515 C CA . ALA A 1 191 ? 18.652 1.702 -37.921 1.00 85.44 191 ALA A CA 1
ATOM 1516 C C . ALA A 1 191 ? 19.703 0.578 -38.019 1.00 85.44 191 ALA A C 1
ATOM 1518 O O . ALA A 1 191 ? 20.801 0.822 -38.533 1.00 85.44 191 ALA A O 1
ATOM 1519 N N . PRO A 1 192 ? 19.399 -0.640 -37.538 1.00 85.75 192 PRO A N 1
ATOM 1520 C CA . PRO A 1 192 ? 20.284 -1.778 -37.739 1.00 85.75 192 PRO A CA 1
ATOM 1521 C C . PRO A 1 192 ? 20.583 -1.958 -39.231 1.00 85.75 192 PRO A C 1
ATOM 1523 O O . PRO A 1 192 ? 19.687 -1.810 -40.062 1.00 85.75 192 PRO A O 1
ATOM 1526 N N . MET A 1 193 ? 21.833 -2.282 -39.572 1.00 85.81 193 MET A N 1
ATOM 1527 C CA . MET A 1 193 ? 22.206 -2.584 -40.957 1.00 85.81 193 MET A CA 1
ATOM 1528 C C . MET A 1 193 ? 21.387 -3.767 -41.490 1.00 85.81 193 MET A C 1
ATOM 1530 O O . MET A 1 193 ? 21.013 -4.668 -40.731 1.00 85.81 193 MET A O 1
ATOM 1534 N N . ASP A 1 194 ? 21.165 -3.806 -42.803 1.00 83.25 194 ASP A N 1
ATOM 1535 C CA . ASP A 1 194 ? 20.524 -4.951 -43.446 1.00 83.25 194 ASP A CA 1
ATOM 1536 C C . ASP A 1 194 ? 21.277 -6.244 -43.094 1.00 83.25 194 ASP A C 1
ATOM 1538 O O . ASP A 1 194 ? 22.482 -6.361 -43.322 1.00 83.25 194 ASP A O 1
ATOM 1542 N N . LYS A 1 195 ? 20.549 -7.226 -42.541 1.00 83.44 195 LYS A N 1
ATOM 1543 C CA . LYS A 1 195 ? 21.079 -8.514 -42.045 1.00 83.44 195 LYS A CA 1
ATOM 1544 C C . LYS A 1 195 ? 22.002 -8.415 -40.819 1.00 83.44 195 LYS A C 1
ATOM 1546 O O . LYS A 1 195 ? 22.770 -9.343 -40.566 1.00 83.44 195 LYS A O 1
ATOM 1551 N N . ALA A 1 196 ? 21.920 -7.336 -40.039 1.00 84.44 196 ALA A N 1
ATOM 1552 C CA . ALA A 1 196 ? 22.581 -7.272 -38.739 1.00 84.44 196 ALA A CA 1
ATOM 1553 C C . ALA A 1 196 ? 22.154 -8.458 -37.842 1.00 84.44 196 ALA A C 1
ATOM 1555 O O . ALA A 1 196 ? 20.983 -8.855 -37.855 1.00 84.44 196 ALA A O 1
ATOM 1556 N N . PRO A 1 197 ? 23.078 -9.038 -37.055 1.00 84.25 197 PRO A N 1
ATOM 1557 C CA . PRO A 1 197 ? 22.762 -10.154 -36.175 1.00 84.25 197 PRO A CA 1
ATOM 1558 C C . PRO A 1 197 ? 21.775 -9.717 -35.089 1.00 84.25 197 PRO A C 1
ATOM 1560 O O . PRO A 1 197 ? 21.981 -8.720 -34.401 1.00 84.25 197 PRO A O 1
ATOM 1563 N N . THR A 1 198 ? 20.705 -10.486 -34.909 1.00 85.50 198 THR A N 1
ATOM 1564 C CA . THR A 1 198 ? 19.697 -10.233 -33.874 1.00 85.50 198 THR A CA 1
ATOM 1565 C C . THR A 1 198 ? 19.905 -11.150 -32.674 1.00 85.50 198 THR A C 1
ATOM 1567 O O . THR A 1 198 ? 20.124 -12.350 -32.853 1.00 85.50 198 THR A O 1
ATOM 1570 N N . PHE A 1 199 ? 19.733 -10.622 -31.462 1.00 87.88 199 PHE A N 1
ATOM 1571 C CA . PHE A 1 199 ? 19.621 -11.419 -30.241 1.00 87.88 199 PHE A CA 1
ATOM 1572 C C . PHE A 1 199 ? 18.153 -11.517 -29.819 1.00 87.88 199 PHE A C 1
ATOM 1574 O O . PHE A 1 199 ? 17.446 -10.512 -29.780 1.00 87.88 199 PHE A O 1
ATOM 1581 N N . LYS A 1 200 ? 17.682 -12.729 -29.523 1.00 91.19 200 LYS A N 1
ATOM 1582 C CA . LYS A 1 200 ? 16.311 -12.954 -29.055 1.00 91.19 200 LYS A CA 1
ATOM 1583 C C . LYS A 1 200 ? 16.301 -13.002 -27.534 1.00 91.19 200 LYS A C 1
ATOM 1585 O O . LYS A 1 200 ? 16.969 -13.848 -26.948 1.00 91.19 200 LYS A O 1
ATOM 1590 N N . VAL A 1 201 ? 15.512 -12.125 -26.921 1.00 93.81 201 VAL A N 1
ATOM 1591 C CA . VAL A 1 201 ? 15.315 -12.072 -25.468 1.00 93.81 201 VAL A CA 1
ATOM 1592 C C . VAL A 1 201 ? 13.909 -12.563 -25.145 1.00 93.81 201 VAL A C 1
ATOM 1594 O O . VAL A 1 201 ? 12.936 -12.031 -25.674 1.00 93.81 201 VAL A O 1
ATOM 1597 N N . LEU A 1 202 ? 13.804 -13.566 -24.273 1.00 95.38 202 LEU A N 1
ATOM 1598 C CA . LEU A 1 202 ? 12.545 -13.941 -23.633 1.00 95.38 202 LEU A CA 1
ATOM 1599 C C . LEU A 1 202 ? 12.462 -13.222 -22.284 1.00 95.38 202 LEU A C 1
ATOM 1601 O O . LEU A 1 202 ? 13.332 -13.413 -21.438 1.00 95.38 202 LEU A O 1
ATOM 1605 N N . GLN A 1 203 ? 11.417 -12.423 -22.083 1.00 96.31 203 GLN A N 1
ATOM 1606 C CA . GLN A 1 203 ? 11.127 -11.756 -20.816 1.00 96.31 203 GLN A CA 1
ATOM 1607 C C . GLN A 1 203 ? 9.776 -12.253 -20.297 1.00 96.31 203 GLN A C 1
ATOM 1609 O O . GLN A 1 203 ? 8.762 -12.105 -20.973 1.00 96.31 203 GLN A O 1
ATOM 1614 N N . ILE A 1 204 ? 9.776 -12.854 -19.106 1.00 96.06 204 ILE A N 1
ATOM 1615 C CA . ILE A 1 204 ? 8.576 -13.323 -18.403 1.00 96.06 204 ILE A CA 1
ATOM 1616 C C . ILE A 1 204 ? 8.535 -12.612 -17.050 1.00 96.06 204 ILE A C 1
ATOM 1618 O O . ILE A 1 204 ? 9.551 -12.563 -16.358 1.00 96.06 204 ILE A O 1
ATOM 1622 N N . SER A 1 205 ? 7.377 -12.070 -16.684 1.00 95.50 205 SER A N 1
ATOM 1623 C CA . SER A 1 205 ? 7.133 -11.389 -15.409 1.00 95.50 205 SER A CA 1
ATOM 1624 C C . SER A 1 205 ? 5.790 -11.835 -14.832 1.00 95.50 205 SER A C 1
ATOM 1626 O O . SER A 1 205 ? 4.981 -12.423 -15.549 1.00 95.50 205 SER A O 1
ATOM 1628 N N . ASP A 1 206 ? 5.587 -11.581 -13.538 1.00 95.62 206 ASP A N 1
ATOM 1629 C CA . ASP A 1 206 ? 4.284 -11.696 -12.866 1.00 95.62 206 ASP A CA 1
ATOM 1630 C C . ASP A 1 206 ? 3.637 -13.085 -12.981 1.00 95.62 206 ASP A C 1
ATOM 1632 O O . ASP A 1 206 ? 2.425 -13.227 -13.115 1.00 95.62 206 ASP A O 1
ATOM 1636 N N . THR A 1 207 ? 4.447 -14.147 -12.902 1.00 95.38 207 THR A N 1
ATOM 1637 C CA . THR A 1 207 ? 3.949 -15.527 -13.029 1.00 95.38 207 THR A CA 1
ATOM 1638 C C . THR A 1 207 ? 2.963 -15.922 -11.930 1.00 95.38 207 THR A C 1
ATOM 1640 O O . THR A 1 207 ? 2.199 -16.858 -12.142 1.00 95.38 207 THR A O 1
ATOM 1643 N N . HIS A 1 208 ? 3.003 -15.243 -10.771 1.00 94.81 208 HIS A N 1
ATOM 1644 C CA . HIS A 1 208 ? 2.072 -15.377 -9.640 1.00 94.81 208 HIS A CA 1
ATOM 1645 C C . HIS A 1 208 ? 1.576 -16.813 -9.399 1.00 94.81 208 HIS A C 1
ATOM 1647 O O . HIS A 1 208 ? 0.380 -17.070 -9.285 1.00 94.81 208 HIS A O 1
ATOM 1653 N N . PHE A 1 209 ? 2.518 -17.759 -9.317 1.00 95.25 209 PHE A N 1
ATOM 1654 C CA . PHE A 1 209 ? 2.201 -19.165 -9.087 1.00 95.25 209 PHE A CA 1
ATOM 1655 C C . PHE A 1 209 ? 1.476 -19.351 -7.749 1.00 95.25 209 PHE A C 1
ATOM 1657 O O . PHE A 1 209 ? 2.012 -19.018 -6.689 1.00 95.25 209 PHE A O 1
ATOM 1664 N N . ASP A 1 210 ? 0.274 -19.921 -7.809 1.00 94.75 210 ASP A N 1
ATOM 1665 C CA . ASP A 1 210 ? -0.531 -20.241 -6.639 1.00 94.75 210 ASP A CA 1
ATOM 1666 C C . ASP A 1 210 ? -0.537 -21.757 -6.378 1.00 94.75 210 ASP A C 1
ATOM 1668 O O . ASP A 1 210 ? -1.248 -22.493 -7.067 1.00 94.75 210 ASP A O 1
ATOM 1672 N N . PRO A 1 211 ? 0.201 -22.251 -5.366 1.00 94.81 211 PRO A N 1
ATOM 1673 C CA . PRO A 1 211 ? 0.231 -23.678 -5.047 1.00 94.81 211 PRO A CA 1
ATOM 1674 C C . PRO A 1 211 ? -1.105 -24.211 -4.504 1.00 94.81 211 PRO A C 1
ATOM 1676 O O . PRO A 1 211 ? -1.240 -25.417 -4.315 1.00 94.81 211 PRO A O 1
ATOM 1679 N N . TYR A 1 212 ? -2.074 -23.336 -4.218 1.00 93.88 212 TYR A N 1
ATOM 1680 C CA . TYR A 1 212 ? -3.394 -23.700 -3.703 1.00 93.88 212 TYR A CA 1
ATOM 1681 C C . TYR A 1 212 ? -4.511 -23.570 -4.741 1.00 93.88 212 TYR A C 1
ATOM 1683 O O . TYR A 1 212 ? -5.678 -23.749 -4.378 1.00 93.88 212 TYR A O 1
ATOM 1691 N N . TYR A 1 213 ? -4.175 -23.249 -5.997 1.00 95.50 213 TYR A N 1
ATOM 1692 C CA . TYR A 1 213 ? -5.153 -23.213 -7.079 1.00 95.50 213 TYR A CA 1
ATOM 1693 C C . TYR A 1 213 ? -5.869 -24.562 -7.189 1.00 95.50 213 TYR A C 1
ATOM 1695 O O . TYR A 1 213 ? -5.235 -25.619 -7.182 1.00 95.50 213 TYR A O 1
ATOM 1703 N N . ALA A 1 214 ? -7.193 -24.523 -7.292 1.00 94.56 214 ALA A N 1
ATOM 1704 C CA . ALA A 1 214 ? -8.026 -25.707 -7.420 1.00 94.56 214 ALA A CA 1
ATOM 1705 C C . ALA A 1 214 ? -9.030 -25.518 -8.558 1.00 94.56 214 ALA A C 1
ATOM 1707 O O . ALA A 1 214 ? -9.843 -24.591 -8.541 1.00 94.56 214 ALA A O 1
ATOM 1708 N N . GLU A 1 215 ? -8.984 -26.415 -9.542 1.00 96.19 215 GLU A N 1
ATOM 1709 C CA . GLU A 1 215 ? -9.935 -26.421 -10.653 1.00 96.19 215 GLU A CA 1
ATOM 1710 C C . GLU A 1 215 ? -11.37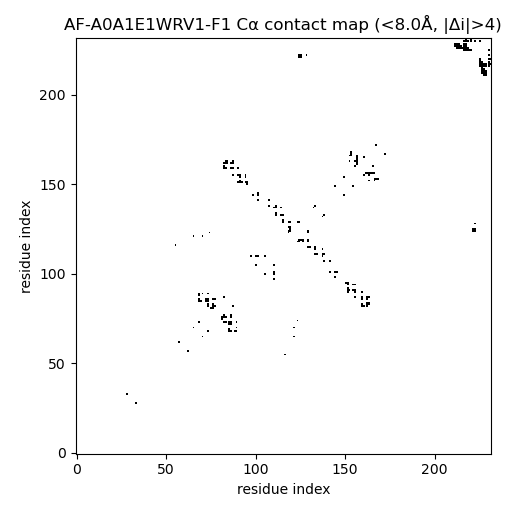4 -26.570 -10.133 1.00 96.19 215 GLU A C 1
ATOM 1712 O O . GLU A 1 215 ? -11.650 -27.369 -9.238 1.00 96.19 215 GLU A O 1
ATOM 1717 N N . GLY A 1 216 ? -12.296 -25.777 -10.684 1.00 95.06 216 GLY A N 1
ATOM 1718 C CA . GLY A 1 216 ? -13.711 -25.788 -10.303 1.00 95.06 216 GLY A CA 1
ATOM 1719 C C . GLY A 1 216 ? -14.039 -25.100 -8.972 1.00 95.06 216 GLY A C 1
ATOM 1720 O O . GLY A 1 216 ? -15.212 -25.046 -8.607 1.00 95.06 216 GLY A O 1
ATOM 1721 N N . ALA A 1 217 ? -13.048 -24.565 -8.249 1.00 95.56 217 ALA A N 1
ATOM 1722 C CA . ALA A 1 217 ? -13.286 -23.782 -7.039 1.00 95.56 217 ALA A CA 1
ATOM 1723 C C . ALA A 1 217 ? -13.951 -22.426 -7.336 1.00 95.56 217 ALA A C 1
ATOM 1725 O O . ALA A 1 217 ? -13.875 -21.913 -8.454 1.00 95.56 217 ALA A O 1
ATOM 1726 N N . ASN A 1 218 ? -14.576 -21.828 -6.314 1.00 94.94 218 ASN A N 1
ATOM 1727 C CA . ASN A 1 218 ? -15.269 -20.551 -6.455 1.00 94.94 218 ASN A CA 1
ATOM 1728 C C . ASN A 1 218 ? -14.297 -19.442 -6.902 1.00 94.94 218 ASN A C 1
ATOM 1730 O O . ASN A 1 218 ? -13.303 -19.160 -6.226 1.00 94.94 218 ASN A O 1
ATOM 1734 N N . ALA A 1 219 ? -14.599 -18.810 -8.037 1.00 94.75 219 ALA A N 1
ATOM 1735 C CA . ALA A 1 219 ? -13.854 -17.672 -8.570 1.00 94.75 219 ALA A CA 1
ATOM 1736 C C . ALA A 1 219 ? -14.357 -16.320 -8.023 1.00 94.75 219 ALA A C 1
ATOM 1738 O O . ALA A 1 219 ? -13.624 -15.338 -8.074 1.00 94.75 219 ALA A O 1
ATOM 1739 N N . GLU A 1 220 ? -15.566 -16.277 -7.453 1.00 94.50 220 GLU A N 1
ATOM 1740 C CA . GLU A 1 220 ? -16.226 -15.080 -6.915 1.00 94.50 220 GLU A CA 1
ATOM 1741 C C . GLU A 1 220 ? -16.491 -15.243 -5.408 1.00 94.50 220 GLU A C 1
ATOM 1743 O O . GLU A 1 220 ? -17.624 -15.294 -4.931 1.00 94.50 220 GLU A O 1
ATOM 1748 N N . CYS A 1 221 ? -15.413 -15.363 -4.636 1.00 89.62 221 CYS A N 1
ATOM 1749 C CA . CYS A 1 221 ? -15.455 -15.684 -3.206 1.00 89.62 221 CYS A CA 1
ATOM 1750 C C . CYS A 1 221 ? -15.521 -14.465 -2.267 1.00 89.62 221 CYS A C 1
ATOM 1752 O O . CYS A 1 221 ? -15.479 -14.613 -1.049 1.00 89.62 221 CYS A O 1
ATOM 1754 N N . ASN A 1 222 ? -15.612 -13.244 -2.814 1.00 87.00 222 ASN A N 1
ATOM 1755 C CA . ASN A 1 222 ? -15.569 -11.981 -2.056 1.00 87.00 222 ASN A CA 1
ATOM 1756 C C . ASN A 1 222 ? -14.339 -11.842 -1.130 1.00 87.00 222 ASN A C 1
ATOM 1758 O O . ASN A 1 222 ? -14.405 -11.185 -0.089 1.00 87.00 222 ASN A O 1
ATOM 1762 N N . GLU A 1 223 ? -13.215 -12.455 -1.504 1.00 89.44 223 GLU A N 1
ATOM 1763 C CA . GLU A 1 223 ? -11.907 -12.270 -0.871 1.00 89.44 223 GLU A CA 1
ATOM 1764 C C . GLU A 1 223 ? -10.876 -11.814 -1.923 1.00 89.44 223 GLU A C 1
ATOM 1766 O O . GLU A 1 223 ? -11.102 -12.003 -3.118 1.00 89.44 223 GLU A O 1
ATOM 1771 N N . PRO A 1 224 ? -9.716 -11.256 -1.521 1.00 88.69 224 PRO A N 1
ATOM 1772 C CA . PRO A 1 224 ? -8.737 -10.702 -2.465 1.00 88.69 224 PRO A CA 1
ATOM 1773 C C . PRO A 1 224 ? -8.097 -11.720 -3.423 1.00 88.69 224 PRO A C 1
ATOM 1775 O O . PRO A 1 224 ? -7.466 -11.326 -4.399 1.00 88.69 224 PRO A O 1
ATOM 1778 N N . LEU A 1 225 ? -8.194 -13.020 -3.123 1.00 91.25 225 LEU A N 1
ATOM 1779 C CA . LEU A 1 225 ? -7.683 -14.098 -3.966 1.00 91.25 225 LEU A CA 1
ATOM 1780 C C . LEU A 1 225 ? -8.595 -15.325 -3.858 1.00 91.25 225 LEU A C 1
ATOM 1782 O O . LEU A 1 225 ? -8.717 -15.917 -2.783 1.00 91.25 225 LEU A O 1
ATOM 1786 N N . CYS A 1 226 ? -9.202 -15.702 -4.982 1.00 94.12 226 CYS A N 1
ATOM 1787 C CA . CYS A 1 226 ? -10.133 -16.825 -5.099 1.00 94.12 226 CYS A CA 1
ATOM 1788 C C . CYS A 1 226 ? -9.508 -18.008 -5.865 1.00 94.12 226 CYS A C 1
ATOM 1790 O O . CYS A 1 226 ? -8.284 -18.114 -5.944 1.00 94.12 226 CYS A O 1
ATOM 1792 N N . CYS A 1 227 ? -10.333 -18.914 -6.406 1.00 96.25 227 CYS A N 1
ATOM 1793 C CA . CYS A 1 227 ? -9.901 -20.093 -7.170 1.00 96.25 227 CYS A CA 1
ATOM 1794 C C . CYS A 1 227 ? -9.087 -21.111 -6.350 1.00 96.25 227 CYS A C 1
ATOM 1796 O O . CYS A 1 227 ? -8.268 -21.851 -6.895 1.00 96.25 227 CYS A O 1
ATOM 1798 N N . ARG A 1 228 ? -9.315 -21.163 -5.034 1.00 94.69 228 ARG A N 1
ATOM 1799 C CA . ARG A 1 228 ? -8.704 -22.133 -4.118 1.00 94.69 228 ARG A CA 1
ATOM 1800 C C . ARG A 1 228 ? -9.779 -23.006 -3.493 1.00 94.69 228 ARG A C 1
ATOM 1802 O O . ARG A 1 228 ? -10.908 -22.574 -3.313 1.00 94.69 228 ARG A O 1
ATOM 1809 N N . ALA A 1 229 ? -9.413 -24.197 -3.028 1.00 91.75 229 ALA A N 1
ATOM 1810 C CA . ALA A 1 229 ? -10.360 -25.083 -2.338 1.00 91.75 229 ALA A CA 1
ATOM 1811 C C . ALA A 1 229 ? -10.984 -24.473 -1.058 1.00 91.75 229 ALA A C 1
ATOM 18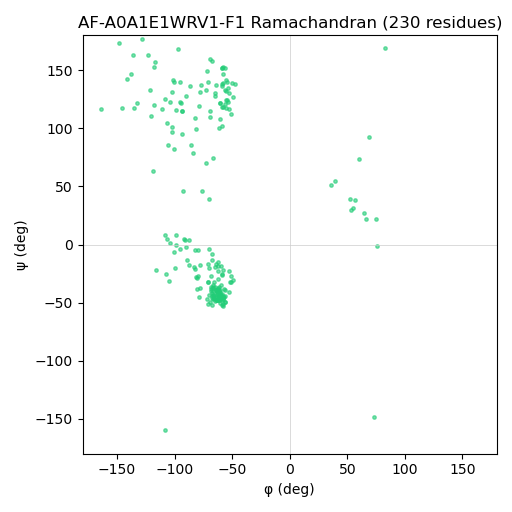13 O O . ALA A 1 229 ? -11.992 -24.971 -0.573 1.00 91.75 229 ALA A O 1
ATOM 1814 N N . SER A 1 230 ? -10.376 -23.421 -0.495 1.00 89.25 230 SER A N 1
ATOM 1815 C CA . SER A 1 230 ? -10.880 -22.687 0.676 1.00 89.25 230 SER A CA 1
ATOM 1816 C C . SER A 1 230 ? -11.631 -21.396 0.332 1.00 89.25 230 SER A C 1
ATOM 1818 O O . SER A 1 230 ? -11.899 -20.601 1.233 1.00 89.25 230 SER A O 1
ATOM 1820 N N . SER A 1 231 ? -11.894 -21.162 -0.954 1.00 89.88 231 SER A N 1
ATOM 1821 C CA . SER A 1 231 ? -12.729 -20.076 -1.456 1.00 89.88 231 SER A CA 1
ATOM 1822 C C . SER A 1 231 ? -14.191 -20.504 -1.333 1.00 89.88 231 SER A C 1
ATOM 1824 O O . SER A 1 231 ? -14.664 -21.308 -2.137 1.00 89.88 231 SER A O 1
ATOM 1826 N N . GLU A 1 232 ? -14.858 -20.026 -0.282 1.00 75.69 232 GLU A N 1
ATOM 1827 C CA . GLU A 1 232 ? -16.292 -20.253 -0.028 1.00 75.69 232 GLU A CA 1
ATOM 1828 C C . GLU A 1 232 ? -17.191 -19.344 -0.876 1.00 75.69 232 GLU A C 1
ATOM 1830 O O . GLU A 1 232 ? -16.708 -18.299 -1.374 1.00 75.69 232 GLU A O 1
#

Secondary structure (DSSP, 8-state):
----TTSS---SS-SS----TT-PPPP---HHHHHHHHHHT---GGGTTTS--S-----HHHHHHHHHTTHHHHHHHHHTT---HHHHHHHHHHHHHHHHHHHTT--HHHHHHHHHHHHHHTTSS-HHHHHHHHHHHHHHHHHHHTTS---HHHHHHHHHGGGG-----TTT-------S-PPPP-PPPPPPPTTPPPPP----------TTB-TT--S--SSSS-SBTT--

Solvent-accessible surface area (backbone atoms only — not comparable to full-atom values): 14825 Å² total; per-residue (Å²): 135,90,81,56,90,83,74,61,91,64,79,85,66,62,96,67,73,93,70,77,88,71,70,73,72,75,75,77,71,51,66,68,56,52,51,48,51,51,57,69,63,54,66,70,60,74,69,68,71,72,75,71,89,73,82,90,78,73,57,74,68,53,64,56,52,57,68,70,42,48,54,71,57,32,49,52,21,61,77,69,71,49,63,37,59,52,40,28,52,42,39,32,53,50,44,42,52,52,52,49,43,56,74,71,64,56,50,70,65,59,53,35,51,48,54,28,50,51,31,43,77,64,61,74,44,46,64,68,54,28,48,51,51,32,72,72,44,38,64,55,54,55,55,48,63,74,73,52,94,76,52,32,60,45,52,24,13,70,76,48,30,75,45,44,38,89,54,94,43,78,92,79,58,78,84,81,84,72,73,99,62,80,82,74,83,88,73,78,84,74,77,78,58,91,86,56,89,81,84,90,84,89,86,86,77,88,77,79,83,60,97,58,62,33,92,91,34,36,72,84,35,78,56,100,72,46,29,18,82,84,29,97

Mean predicted aligned error: 14.35 Å

Radius of gyration: 26.78 Å; Cα contacts (8 Å, |Δi|>4): 142; chains: 1; bounding box: 52×55×70 Å

Foldseek 3Di:
DPDDPPPDDDPPDDPDDDDPPVDDDDPPCPVVNVVVVVVVVCPPCVVVVPPPPDDDPDPPVVVVVLVVLPVVVLLVCVVVVNFALSVLVVQQVVQQVLLVCLVVVHDLVVSLVVQLCVCVVSPSAPSVVSNVCSVPCSVVVSVVSNPDDDHSLRVSCVVRPPNSHNDDDPVVDDDDDDDPDPDDDDDPDDDAPVPHDDDDDDDDDDPVDDPQADPPWDPPQRHPDTRGPPRD